Protein AF-A0A436R471-F1 (afdb_monomer_lite)

pLDDT: mean 92.25, std 6.26, range [73.75, 98.56]

Secondary structure (DSSP, 8-state):
--EEEEE-TTS-EEEEEEPSSSSEEEEETT-S-HHHHHHHHHHHT--HHHHHHHHEEEEEEEHHHHHHTT-B--S---SSGGGSEEEE----SHHHHHHHHHHHHHHH-TTPPPPHHHHHHHHHHHHSSPPTT---PPPP-EEEEEGGG---TTPPPP--TT-S---------------TTS--

Foldseek 3Di:
DDKWWFADPVRQIFIFDADPVRFKTQTFAPHRFPVVLVQVCLVVVHDSVVSRVVRRPRDMDGPVVRLVVVGIWDNHADPPQQVAWDKDFPLPDPVRLVVVQVVVCVVPHPPDDRDPSVVLNVQCVVFVDDDPPDDGDDTGMDTPDTRVQDGGRPDDRDDPPPDPDDDDDDDDDDDDDQHPVRRD

Radius of gyration: 21.0 Å; chains: 1; bounding box: 47×40×58 Å

Structure (mmCIF, N/CA/C/O backbone):
data_AF-A0A436R471-F1
#
_entry.id   AF-A0A436R471-F1
#
loop_
_atom_site.group_PDB
_atom_site.id
_atom_site.type_symbol
_atom_site.label_atom_id
_atom_site.label_alt_id
_atom_site.label_comp_id
_atom_site.label_asym_id
_atom_site.label_entity_id
_atom_site.label_seq_id
_atom_site.pdbx_PDB_ins_code
_atom_site.Cartn_x
_atom_site.Cartn_y
_atom_site.Cartn_z
_atom_site.occupancy
_atom_site.B_iso_or_equiv
_atom_site.auth_seq_id
_atom_site.auth_comp_id
_atom_site.auth_asym_id
_atom_site.auth_atom_id
_atom_site.pdbx_PDB_model_num
ATOM 1 N N . MET A 1 1 ? 6.032 -1.292 14.170 1.00 91.44 1 MET A N 1
ATOM 2 C CA . MET A 1 1 ? 4.559 -1.186 14.119 1.00 91.44 1 MET A CA 1
ATOM 3 C C . MET A 1 1 ? 4.083 -1.738 12.785 1.00 91.44 1 MET A C 1
ATOM 5 O O . MET A 1 1 ? 4.693 -1.407 11.777 1.00 91.44 1 MET A O 1
ATOM 9 N N . ARG A 1 2 ? 3.061 -2.598 12.778 1.00 96.69 2 ARG A N 1
ATOM 10 C CA . ARG A 1 2 ? 2.441 -3.156 11.564 1.00 96.69 2 ARG A CA 1
ATOM 11 C C . ARG A 1 2 ? 0.934 -2.965 11.704 1.00 96.69 2 ARG A C 1
ATOM 13 O O . ARG A 1 2 ? 0.400 -3.348 12.741 1.00 96.69 2 ARG A O 1
ATOM 20 N N . LEU A 1 3 ? 0.290 -2.358 10.713 1.00 97.62 3 LEU A N 1
ATOM 21 C CA . LEU A 1 3 ? -1.145 -2.071 10.728 1.00 97.62 3 LEU A CA 1
ATOM 22 C C . LEU A 1 3 ? -1.864 -2.951 9.712 1.00 97.62 3 LEU A C 1
ATOM 24 O O . LEU A 1 3 ? -1.341 -3.188 8.624 1.00 97.62 3 LEU A O 1
ATOM 28 N N . VAL A 1 4 ? -3.053 -3.416 10.076 1.00 98.19 4 VAL A N 1
ATOM 29 C CA . VAL A 1 4 ? -3.892 -4.278 9.243 1.00 98.19 4 VAL A CA 1
ATOM 30 C C . VAL A 1 4 ? -5.316 -3.740 9.263 1.00 98.19 4 VAL A C 1
ATOM 32 O O . VAL A 1 4 ? -5.862 -3.497 10.336 1.00 98.19 4 VAL A O 1
ATOM 35 N N . GLN A 1 5 ? -5.913 -3.569 8.084 1.00 98.25 5 GLN A N 1
ATOM 36 C CA . GLN A 1 5 ? -7.346 -3.311 7.929 1.00 98.25 5 GLN A CA 1
ATOM 37 C C . GLN A 1 5 ? -8.062 -4.654 7.766 1.00 98.25 5 GLN A C 1
ATOM 39 O O . GLN A 1 5 ? -7.592 -5.502 7.005 1.00 98.25 5 GLN A O 1
ATOM 44 N N . PHE A 1 6 ? -9.178 -4.872 8.450 1.00 98.56 6 PHE A N 1
ATOM 45 C CA . PHE A 1 6 ? -9.919 -6.132 8.366 1.00 98.56 6 PHE A CA 1
ATOM 46 C C . PHE A 1 6 ? -11.405 -5.937 8.669 1.00 98.56 6 PHE A C 1
ATOM 48 O O . PHE A 1 6 ? -11.805 -4.923 9.2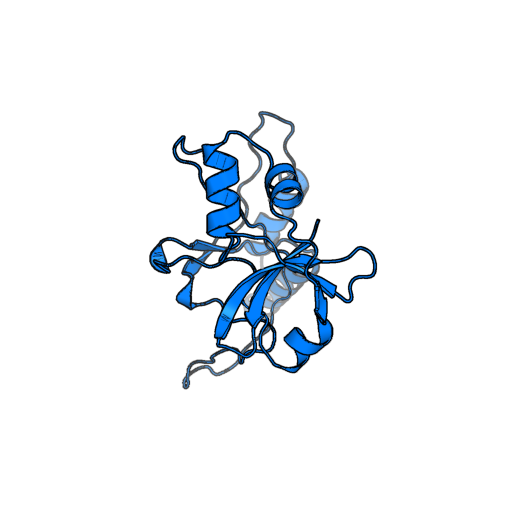39 1.00 98.56 6 PHE A O 1
ATOM 55 N N . ASN A 1 7 ? -12.215 -6.927 8.298 1.00 98.38 7 ASN A N 1
ATOM 56 C CA . ASN A 1 7 ? -13.614 -7.011 8.708 1.00 98.38 7 ASN A CA 1
ATOM 57 C C . ASN A 1 7 ? -13.795 -8.050 9.818 1.00 98.38 7 ASN A C 1
ATOM 59 O O . ASN A 1 7 ? -13.212 -9.132 9.766 1.00 98.38 7 ASN A O 1
ATOM 63 N N . LEU A 1 8 ? -14.661 -7.767 10.783 1.00 97.12 8 LEU A N 1
ATOM 64 C CA . LEU A 1 8 ? -15.147 -8.755 11.743 1.00 97.12 8 LEU A CA 1
ATOM 65 C C . LEU A 1 8 ? -16.242 -9.651 11.130 1.00 97.12 8 LEU A C 1
ATOM 67 O O . LEU A 1 8 ? -16.735 -9.382 10.027 1.00 97.12 8 LEU A O 1
ATOM 71 N N . PRO A 1 9 ? -16.636 -10.751 11.807 1.00 95.44 9 PRO A N 1
ATOM 72 C CA . PRO A 1 9 ? -17.724 -11.621 11.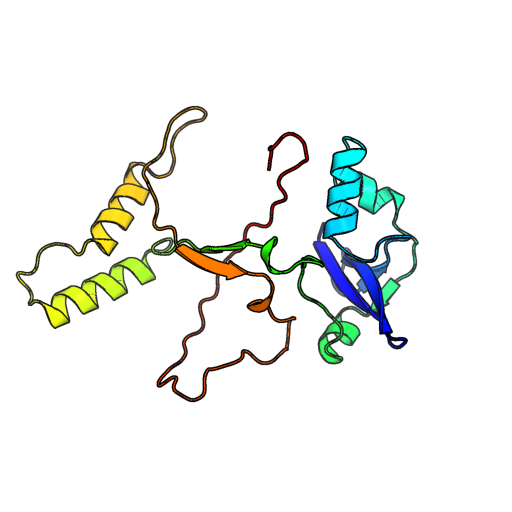356 1.00 95.44 9 PRO A CA 1
ATOM 73 C C . PRO A 1 9 ? -19.056 -10.915 11.097 1.00 95.44 9 PRO A C 1
ATOM 75 O O . PRO A 1 9 ? -19.791 -11.336 10.206 1.00 95.44 9 PRO A O 1
ATOM 78 N N . ASP A 1 10 ? -19.340 -9.837 11.827 1.00 95.94 10 ASP A N 1
ATOM 79 C CA . ASP A 1 10 ? -20.538 -9.006 11.663 1.00 95.94 10 ASP A CA 1
ATOM 80 C C . ASP A 1 10 ? -20.461 -8.031 10.470 1.00 95.94 10 ASP A C 1
ATOM 82 O O . ASP A 1 10 ? -21.429 -7.330 10.181 1.00 95.94 10 ASP A O 1
ATOM 86 N N . GLY A 1 11 ? -19.330 -8.002 9.758 1.00 96.00 11 GLY A N 1
ATOM 87 C CA . GLY A 1 11 ? -19.079 -7.117 8.624 1.00 96.00 11 GLY A CA 1
ATOM 88 C C . GLY A 1 11 ? -18.590 -5.722 9.010 1.00 96.00 11 GLY A C 1
ATOM 89 O O . GLY A 1 11 ? -18.326 -4.924 8.112 1.00 96.00 11 GLY A O 1
ATOM 90 N N . SER A 1 12 ? -18.443 -5.421 10.305 1.00 97.00 12 SER A N 1
ATOM 91 C CA . SER A 1 12 ? -17.841 -4.167 10.752 1.00 97.00 12 SER A CA 1
ATOM 92 C C . SER A 1 12 ? -16.359 -4.126 10.389 1.00 97.00 12 SER A C 1
ATOM 94 O O . SER A 1 12 ? -15.656 -5.139 10.431 1.00 97.00 12 SER A O 1
ATOM 96 N N . ARG A 1 13 ? -15.895 -2.944 9.994 1.00 97.94 13 ARG A N 1
ATOM 97 C CA . ARG A 1 13 ? -14.537 -2.711 9.518 1.00 97.94 13 ARG A CA 1
ATOM 98 C C . ARG A 1 13 ? -13.692 -2.107 10.630 1.00 97.94 13 ARG A C 1
ATOM 100 O O . ARG A 1 13 ? -14.158 -1.209 11.313 1.00 97.94 13 ARG A O 1
ATOM 107 N N . HIS A 1 14 ? -12.456 -2.577 10.771 1.00 98.12 14 HIS A N 1
ATOM 108 C CA . HIS A 1 14 ? -11.537 -2.143 11.822 1.00 98.12 14 HIS A CA 1
ATOM 109 C C . HIS A 1 14 ? -10.100 -2.033 11.315 1.00 98.12 14 HIS A C 1
ATOM 111 O O . HIS A 1 14 ? -9.707 -2.669 10.328 1.00 98.12 14 HIS A O 1
ATOM 117 N N . VAL A 1 15 ? -9.288 -1.275 12.051 1.00 98.38 15 VAL A N 1
ATOM 118 C CA . VAL A 1 15 ? -7.824 -1.315 11.968 1.00 98.38 15 VAL A CA 1
ATOM 119 C C . VAL A 1 15 ? -7.256 -1.930 13.235 1.00 98.38 15 VAL A C 1
ATOM 121 O O . VAL A 1 15 ? -7.687 -1.614 14.341 1.00 98.38 15 VAL A O 1
ATOM 124 N N . GLY A 1 16 ? -6.242 -2.777 13.081 1.00 98.00 16 GLY A N 1
ATOM 125 C CA . GLY A 1 16 ? -5.510 -3.347 14.201 1.00 98.00 16 GLY A CA 1
ATOM 126 C C . GLY A 1 16 ? -4.000 -3.229 14.055 1.00 98.00 16 GLY A C 1
ATOM 127 O O . GLY A 1 16 ? -3.460 -3.229 12.946 1.00 98.00 16 GLY A O 1
ATOM 128 N N . CYS A 1 17 ? -3.310 -3.143 15.191 1.00 98.06 17 CYS A N 1
ATOM 129 C CA . CYS A 1 17 ? -1.856 -3.238 15.261 1.00 98.06 17 CYS A CA 1
ATOM 130 C C . CYS A 1 17 ? -1.449 -4.687 15.543 1.00 98.06 17 CYS A C 1
ATOM 132 O O . CYS A 1 17 ? -1.937 -5.295 16.496 1.00 98.06 17 CYS A O 1
ATOM 134 N N . VAL A 1 18 ? -0.554 -5.246 14.730 1.00 97.56 18 VAL A N 1
ATOM 135 C CA . VAL A 1 18 ? -0.077 -6.623 14.923 1.00 97.56 18 VAL A CA 1
ATOM 136 C C . VAL A 1 18 ? 0.697 -6.726 16.241 1.00 97.56 18 VAL A C 1
ATOM 138 O O . VAL A 1 18 ? 1.592 -5.913 16.496 1.00 97.56 18 VAL A O 1
ATOM 141 N N . SER A 1 19 ? 0.386 -7.751 17.038 1.00 95.19 19 SER A N 1
ATOM 142 C CA . SER A 1 19 ? 1.087 -8.104 18.275 1.00 95.19 19 SER A CA 1
ATOM 143 C C . SER A 1 19 ? 2.589 -8.325 18.039 1.00 95.19 19 SER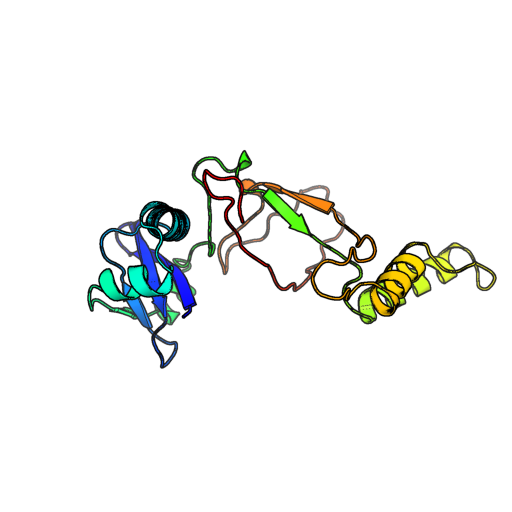 A C 1
ATOM 145 O O . SER A 1 19 ? 3.060 -8.507 16.906 1.00 95.19 19 SER A O 1
ATOM 147 N N . ALA A 1 20 ? 3.366 -8.307 19.126 1.00 93.25 20 ALA A N 1
ATOM 148 C CA . ALA A 1 20 ? 4.792 -8.625 19.075 1.00 93.25 20 ALA A CA 1
ATOM 149 C C . ALA A 1 20 ? 5.033 -10.047 18.538 1.00 93.25 20 ALA A C 1
ATOM 151 O O . ALA A 1 20 ? 5.903 -10.235 17.689 1.00 93.25 20 ALA A O 1
ATOM 152 N N . ASP A 1 21 ? 4.199 -10.997 18.966 1.00 92.31 21 ASP A N 1
ATOM 153 C CA . ASP A 1 21 ? 4.270 -12.410 18.580 1.00 92.31 21 ASP A CA 1
ATOM 154 C C . ASP A 1 21 ? 3.777 -12.660 17.141 1.00 92.31 21 ASP A C 1
ATOM 156 O O . ASP A 1 21 ? 4.132 -13.660 16.524 1.00 92.31 21 ASP A O 1
ATOM 160 N N . GLY A 1 22 ? 3.049 -11.704 16.548 1.00 94.81 22 GLY A N 1
ATOM 161 C CA . GLY A 1 22 ? 2.679 -11.714 15.130 1.00 94.81 22 GLY A CA 1
ATOM 162 C C . GLY A 1 22 ? 1.366 -12.419 14.792 1.00 94.81 22 GLY A C 1
ATOM 163 O O . GLY A 1 22 ? 0.978 -12.407 13.630 1.00 94.81 22 GLY A O 1
ATOM 164 N N . ASP A 1 23 ? 0.694 -12.988 15.784 1.00 95.75 23 ASP A N 1
ATOM 165 C CA . ASP A 1 23 ? -0.469 -13.876 15.669 1.00 95.75 23 ASP A CA 1
ATOM 166 C C . ASP A 1 23 ? -1.811 -13.194 15.984 1.00 95.75 23 ASP A C 1
ATOM 168 O O . ASP A 1 23 ? -2.879 -13.743 15.710 1.00 95.75 23 ASP A O 1
ATOM 172 N N . GLN A 1 24 ? -1.780 -11.986 16.550 1.00 97.81 24 GLN A N 1
ATOM 173 C CA . GLN A 1 24 ? -2.976 -11.247 16.949 1.00 97.81 24 GLN A CA 1
ATOM 174 C C . GLN A 1 24 ? -2.960 -9.809 16.446 1.00 97.81 24 GLN A C 1
ATOM 176 O O . GLN A 1 24 ? -1.903 -9.194 16.292 1.00 97.81 24 GLN A O 1
ATOM 181 N N . LEU A 1 25 ? -4.150 -9.247 16.246 1.00 98.00 25 LEU A N 1
ATOM 182 C CA . LEU A 1 25 ? -4.344 -7.820 16.009 1.00 98.00 25 LEU A CA 1
ATOM 183 C C . LEU A 1 25 ? -4.966 -7.180 17.246 1.00 98.00 25 LEU A C 1
ATOM 185 O O . LEU A 1 25 ? -6.013 -7.622 17.706 1.00 98.00 25 LEU A O 1
ATOM 189 N N . HIS A 1 26 ? -4.336 -6.127 17.756 1.00 97.62 26 HIS A N 1
ATOM 190 C CA . HIS A 1 26 ? -4.913 -5.241 18.760 1.00 97.62 26 HIS A CA 1
ATOM 191 C C . HIS A 1 26 ? -5.819 -4.229 18.065 1.00 97.62 26 HIS A C 1
ATOM 193 O O . HIS A 1 26 ? -5.311 -3.413 17.291 1.00 97.62 26 HIS A O 1
ATOM 199 N N . ILE A 1 27 ? -7.127 -4.287 18.316 1.00 97.81 27 ILE A N 1
ATOM 200 C CA . ILE A 1 27 ? -8.098 -3.402 17.665 1.00 97.81 27 ILE A CA 1
ATOM 201 C C . ILE A 1 27 ? -7.882 -1.958 18.130 1.00 97.81 27 ILE A C 1
ATOM 203 O O . ILE A 1 27 ? -7.730 -1.681 19.326 1.00 97.81 27 ILE A O 1
ATOM 207 N N . LEU A 1 28 ? -7.862 -1.034 17.170 1.00 98.06 28 LEU A N 1
ATOM 208 C CA . LEU A 1 28 ? -7.804 0.399 17.426 1.00 98.06 28 LEU A CA 1
ATOM 209 C C . LEU A 1 28 ? -9.223 0.962 17.535 1.00 98.06 28 LEU A C 1
ATOM 211 O O . LEU A 1 28 ? -10.027 0.835 16.616 1.00 98.06 28 LEU A O 1
ATOM 215 N N . LEU A 1 29 ? -9.525 1.610 18.655 1.00 96.94 29 LEU A N 1
ATOM 216 C CA . LEU A 1 29 ? -10.809 2.256 18.899 1.00 96.94 29 LEU A CA 1
ATOM 217 C C . LEU A 1 29 ? -11.020 3.424 17.930 1.00 96.94 29 LEU A C 1
ATOM 219 O O . LEU A 1 29 ? -10.090 4.182 17.644 1.00 96.94 29 LEU A O 1
ATOM 223 N N . GLY A 1 30 ? -12.258 3.580 17.449 1.00 94.12 30 GLY A N 1
ATOM 224 C CA . GLY A 1 30 ? -12.662 4.693 16.582 1.00 94.12 30 GLY A CA 1
ATOM 225 C C . GLY A 1 30 ? -11.780 4.838 15.342 1.00 94.12 30 GLY A C 1
ATOM 226 O O . GLY A 1 30 ? -11.322 5.941 15.053 1.00 94.12 30 GLY A O 1
ATOM 227 N N . THR A 1 31 ? -11.428 3.719 14.702 1.00 96.75 31 THR A N 1
ATOM 228 C CA . THR A 1 31 ? -10.559 3.699 13.522 1.00 96.75 31 THR A CA 1
ATOM 229 C C . THR A 1 31 ? -11.000 2.601 12.558 1.00 96.75 31 THR A C 1
ATOM 231 O O . THR A 1 31 ? -10.674 1.427 12.752 1.00 96.75 31 THR A O 1
ATOM 234 N N . ASP A 1 32 ? -11.665 2.993 11.474 1.00 96.88 32 ASP A N 1
ATOM 235 C CA . ASP A 1 32 ? -12.176 2.039 10.481 1.00 96.88 32 ASP A CA 1
ATOM 236 C C . ASP A 1 32 ? -11.170 1.832 9.335 1.00 96.88 32 ASP A C 1
ATOM 238 O O . ASP A 1 32 ? -11.147 0.788 8.674 1.00 96.88 32 ASP A O 1
ATOM 242 N N . THR A 1 33 ? -10.305 2.825 9.085 1.00 98.12 33 THR A N 1
ATOM 243 C CA . THR A 1 33 ? -9.293 2.781 8.015 1.00 98.12 33 THR A CA 1
ATOM 244 C C . THR A 1 33 ? -7.939 3.353 8.444 1.00 98.12 33 THR A C 1
ATOM 246 O O . THR A 1 33 ? -7.838 4.252 9.277 1.00 98.12 33 THR A O 1
ATOM 249 N N . VAL A 1 34 ? -6.858 2.860 7.837 1.00 97.69 34 VAL A N 1
ATOM 250 C CA . VAL A 1 34 ? -5.501 3.404 7.984 1.00 97.69 34 VAL A CA 1
ATOM 251 C C . VAL A 1 34 ? -5.425 4.808 7.382 1.00 97.69 34 VAL A C 1
ATOM 253 O O . VAL A 1 34 ? -4.681 5.640 7.894 1.00 97.69 34 VAL A O 1
ATOM 256 N N . LEU A 1 35 ? -6.221 5.104 6.346 1.00 97.19 35 LEU A N 1
ATOM 257 C CA . LEU A 1 35 ? -6.340 6.455 5.795 1.00 97.19 35 LEU A CA 1
ATOM 258 C C . LEU A 1 35 ? -6.876 7.442 6.842 1.00 97.19 35 LEU A C 1
ATOM 260 O O . LEU A 1 35 ? -6.307 8.518 7.012 1.00 97.19 35 LEU A O 1
ATOM 264 N N . GLU A 1 36 ? -7.936 7.077 7.562 1.00 96.62 36 GLU A N 1
ATOM 265 C CA . GLU A 1 36 ? -8.499 7.873 8.657 1.00 96.62 36 GLU A CA 1
ATOM 266 C C . GLU A 1 36 ? -7.478 8.072 9.781 1.00 96.62 36 GLU A C 1
ATOM 268 O O . GLU A 1 36 ? -7.253 9.202 10.214 1.00 96.62 36 GLU A O 1
ATOM 273 N N . LEU A 1 37 ? -6.804 6.997 10.202 1.00 97.12 37 LEU A N 1
ATOM 274 C CA . LEU A 1 37 ? -5.749 7.049 11.215 1.00 97.12 37 LEU A CA 1
ATOM 275 C C . LEU A 1 37 ? -4.618 8.012 10.820 1.00 97.12 37 LEU A C 1
ATOM 277 O O . LEU A 1 37 ? -4.204 8.852 11.619 1.00 97.12 37 LEU A O 1
ATOM 281 N N . ALA A 1 38 ? -4.120 7.899 9.585 1.00 96.56 38 ALA A N 1
ATOM 282 C CA . ALA A 1 38 ? -3.058 8.756 9.066 1.00 96.56 38 ALA A CA 1
ATOM 283 C C . ALA A 1 38 ? -3.523 10.213 8.937 1.00 96.56 38 ALA A C 1
ATOM 285 O O . ALA A 1 38 ? -2.791 11.129 9.303 1.00 96.56 38 ALA A O 1
ATOM 286 N N . THR A 1 39 ? -4.759 10.430 8.486 1.00 95.75 39 THR A N 1
ATOM 287 C CA . THR A 1 39 ? -5.357 11.768 8.379 1.00 95.75 39 THR A CA 1
ATOM 288 C C . THR A 1 39 ? -5.497 12.425 9.752 1.00 95.75 39 THR A C 1
ATOM 290 O O . THR A 1 39 ? -5.168 13.601 9.897 1.00 95.75 39 THR A O 1
ATOM 293 N N . ALA A 1 40 ? -5.921 11.674 10.774 1.00 95.62 40 ALA A N 1
ATOM 294 C CA . ALA A 1 40 ? -5.996 12.163 12.149 1.00 95.62 40 ALA A CA 1
ATOM 295 C C . ALA A 1 40 ? -4.608 12.530 12.697 1.00 95.62 40 ALA A C 1
ATOM 297 O O . ALA A 1 40 ? -4.432 13.615 13.245 1.00 95.62 40 ALA A O 1
ATOM 298 N N . ALA A 1 41 ? -3.600 11.682 12.468 1.00 96.25 41 ALA A N 1
ATOM 299 C CA . ALA A 1 41 ? -2.223 11.970 12.867 1.00 96.25 41 ALA A CA 1
ATOM 300 C C . ALA A 1 41 ? -1.694 13.272 12.234 1.00 96.25 41 ALA A C 1
ATOM 302 O O . ALA A 1 41 ? -1.118 14.105 12.934 1.00 96.25 41 ALA A O 1
ATOM 303 N N . VAL A 1 42 ? -1.953 13.488 10.938 1.00 96.06 42 VAL A N 1
ATOM 304 C CA . VAL A 1 42 ? -1.597 14.734 10.236 1.00 96.06 42 VAL A CA 1
ATOM 305 C C . VAL A 1 42 ? -2.338 15.937 10.825 1.00 96.06 42 VAL A C 1
ATOM 307 O O . VAL A 1 42 ? -1.710 16.955 11.108 1.00 96.06 42 VAL A O 1
ATOM 310 N N . ALA A 1 43 ? -3.651 15.826 11.048 1.00 94.94 43 ALA A N 1
ATOM 311 C CA . ALA A 1 43 ? -4.468 16.913 11.591 1.00 94.94 43 ALA A CA 1
ATOM 312 C C . ALA A 1 43 ? -4.047 17.326 13.013 1.00 94.94 43 ALA A C 1
ATOM 314 O O . ALA A 1 43 ? -4.089 18.508 13.352 1.00 94.94 43 ALA A O 1
ATOM 315 N N . GLU A 1 44 ? -3.612 16.367 13.831 1.00 95.00 44 GLU A N 1
ATOM 316 C CA . GLU A 1 44 ? -3.150 16.595 15.204 1.00 95.00 44 GLU A CA 1
ATOM 317 C C . GLU A 1 44 ? -1.659 16.972 15.294 1.00 95.00 44 GLU A C 1
ATOM 319 O O . GLU A 1 44 ? -1.173 17.296 16.377 1.00 95.00 44 GLU A O 1
ATOM 324 N N . GLY A 1 45 ? -0.909 16.926 14.185 1.00 94.81 45 GLY A N 1
ATOM 325 C CA . GLY A 1 45 ? 0.538 17.169 14.184 1.00 94.81 45 GLY A CA 1
ATOM 326 C C . GLY A 1 45 ? 1.327 16.100 14.948 1.00 94.81 45 GLY A C 1
ATOM 327 O O . GLY A 1 45 ? 2.345 16.394 15.577 1.00 94.81 45 GLY A O 1
ATOM 328 N N . ARG A 1 46 ? 0.838 14.858 14.929 1.00 96.31 46 ARG A N 1
ATOM 329 C CA . ARG A 1 46 ? 1.353 13.729 15.708 1.00 96.31 46 ARG A CA 1
ATOM 330 C C . ARG A 1 46 ? 1.874 12.616 14.812 1.00 96.31 46 ARG A C 1
ATOM 332 O O . ARG A 1 46 ? 1.522 12.501 13.643 1.00 96.31 46 ARG A O 1
ATOM 339 N N . SER A 1 47 ? 2.713 11.749 15.376 1.00 95.94 47 SER A N 1
ATOM 340 C CA . SER A 1 47 ? 3.127 10.533 14.674 1.00 95.94 47 SER A CA 1
ATOM 341 C C . SER A 1 47 ? 1.986 9.513 14.659 1.00 95.94 47 SER A C 1
ATOM 343 O O . SER A 1 47 ? 1.266 9.378 15.652 1.00 95.94 47 SER A O 1
ATOM 345 N N . ILE A 1 48 ? 1.874 8.728 13.579 1.00 96.00 48 ILE A N 1
ATOM 346 C CA . ILE A 1 48 ? 0.913 7.610 13.491 1.00 96.00 48 ILE A CA 1
ATOM 347 C C . ILE A 1 48 ? 1.078 6.670 14.693 1.00 96.00 48 ILE A C 1
ATOM 349 O O . ILE A 1 48 ? 0.089 6.247 15.279 1.00 96.00 48 ILE A O 1
ATOM 353 N N . ALA A 1 49 ? 2.320 6.396 15.108 1.00 97.00 49 ALA A N 1
ATOM 354 C CA . ALA A 1 49 ? 2.606 5.553 16.267 1.00 97.00 49 ALA A CA 1
ATOM 355 C C . ALA A 1 49 ? 1.948 6.075 17.555 1.00 97.00 49 ALA A C 1
ATOM 357 O O . ALA A 1 49 ? 1.331 5.296 18.273 1.00 97.00 49 ALA A O 1
ATOM 358 N N . SER A 1 50 ? 1.998 7.388 17.806 1.00 97.56 50 SER A N 1
ATOM 359 C CA . SER A 1 50 ? 1.377 7.969 19.003 1.00 97.56 50 SER A CA 1
ATOM 360 C C . SER A 1 50 ? -0.154 7.898 18.983 1.00 97.56 50 SER A C 1
ATOM 362 O O . SER A 1 50 ? -0.765 7.739 20.035 1.00 97.56 50 SER A O 1
ATOM 364 N N . VAL A 1 51 ? -0.779 7.989 17.803 1.00 97.69 51 VAL A N 1
ATOM 365 C CA . VAL A 1 51 ? -2.238 7.845 17.658 1.00 97.69 51 VAL A CA 1
ATOM 366 C C . VAL A 1 51 ? -2.651 6.379 17.833 1.00 97.69 51 VAL A C 1
ATOM 368 O O . VAL A 1 51 ? -3.656 6.090 18.473 1.00 97.69 51 VAL A O 1
ATOM 371 N N . VAL A 1 52 ? -1.851 5.437 17.323 1.00 97.38 52 VAL A N 1
ATOM 372 C CA . VAL A 1 52 ? -2.064 3.990 17.510 1.00 97.38 52 VAL A CA 1
ATOM 373 C C . VAL A 1 52 ? -1.977 3.596 18.982 1.00 97.38 52 VAL A C 1
ATOM 375 O O . VAL A 1 52 ? -2.805 2.819 19.449 1.00 97.38 52 VAL A O 1
ATOM 378 N N . GLU A 1 53 ? -0.994 4.123 19.714 1.00 96.19 53 GLU A N 1
ATOM 379 C CA . GLU A 1 53 ? -0.843 3.866 21.150 1.00 96.19 53 GLU A CA 1
ATOM 380 C C . GLU A 1 53 ? -2.049 4.367 21.949 1.00 96.19 53 GLU A C 1
ATOM 382 O O . GLU A 1 53 ? -2.566 3.636 22.789 1.00 96.19 53 GLU A O 1
ATOM 387 N N . GLU A 1 54 ? -2.534 5.574 21.652 1.00 96.50 54 GLU A N 1
ATOM 388 C CA . GLU A 1 54 ? -3.708 6.147 22.317 1.00 96.50 54 GLU A CA 1
ATOM 389 C C . GLU A 1 54 ? -4.996 5.378 22.014 1.00 96.50 54 GLU A C 1
ATOM 391 O O . GLU A 1 54 ? -5.822 5.172 22.902 1.00 96.50 54 GLU A O 1
ATOM 396 N N . ARG A 1 55 ? -5.174 4.940 20.764 1.00 96.75 55 ARG A N 1
ATOM 397 C CA . ARG A 1 55 ? -6.387 4.242 20.325 1.00 96.75 55 ARG A CA 1
ATOM 398 C C . ARG A 1 55 ? -6.368 2.745 20.621 1.00 96.75 55 ARG A C 1
ATOM 400 O O . ARG A 1 55 ? -7.335 2.068 20.294 1.00 96.75 55 ARG A O 1
ATOM 407 N N . ASN A 1 56 ? -5.312 2.195 21.216 1.00 93.62 56 ASN A N 1
ATOM 408 C CA . ASN A 1 56 ? -5.246 0.766 21.515 1.00 93.62 56 ASN A CA 1
ATOM 409 C C . ASN A 1 56 ? -6.298 0.382 22.573 1.00 93.62 56 ASN A C 1
ATOM 411 O O . ASN A 1 56 ? -6.130 0.652 23.761 1.00 93.62 56 ASN A O 1
ATOM 415 N N . GLY A 1 57 ? -7.382 -0.267 22.134 1.00 83.38 57 GLY A N 1
ATOM 416 C CA . GLY A 1 57 ? -8.527 -0.611 22.983 1.00 83.38 57 GLY A CA 1
ATOM 417 C C . GLY A 1 57 ? -8.334 -1.850 23.852 1.00 83.38 57 GLY A C 1
ATOM 418 O O . GLY A 1 57 ? -9.222 -2.199 24.625 1.00 83.38 57 GLY A O 1
ATOM 419 N N . GLY A 1 58 ? -7.205 -2.550 23.715 1.00 88.94 58 GLY A N 1
ATOM 420 C CA . GLY A 1 58 ? -6.903 -3.781 24.449 1.00 88.94 58 GLY A CA 1
ATOM 421 C C . GLY A 1 58 ? -7.615 -5.036 23.930 1.00 88.94 58 GLY A C 1
ATOM 422 O O . GLY A 1 58 ? -7.139 -6.140 24.200 1.00 88.94 58 GLY A O 1
ATOM 423 N N . GLU A 1 59 ? -8.696 -4.891 23.159 1.00 95.88 59 GLU A N 1
ATOM 424 C CA . GLU A 1 59 ? -9.341 -5.997 22.449 1.00 95.88 59 GLU A CA 1
ATOM 425 C C . GLU A 1 59 ? -8.400 -6.593 21.396 1.00 95.88 59 GLU A C 1
ATOM 427 O O . GLU A 1 59 ? -7.665 -5.874 20.710 1.00 95.88 59 GLU A O 1
ATOM 432 N N . LYS A 1 60 ? -8.415 -7.925 21.283 1.00 96.88 60 LYS A N 1
ATOM 433 C CA . LYS A 1 60 ? -7.561 -8.669 20.361 1.00 96.88 60 LYS A CA 1
ATOM 434 C C . LYS A 1 60 ? -8.356 -9.674 19.548 1.00 96.88 60 LYS A C 1
ATOM 436 O O . LYS A 1 60 ? -9.270 -10.308 20.069 1.00 96.88 60 LYS A O 1
ATOM 441 N N . VAL A 1 61 ? -7.926 -9.876 18.310 1.00 97.81 61 VAL A N 1
ATOM 442 C CA . VAL A 1 61 ? -8.472 -10.889 17.398 1.00 97.81 61 VAL A CA 1
ATOM 443 C C . VAL A 1 61 ? -7.359 -11.742 16.800 1.00 97.81 61 VAL A C 1
ATOM 445 O O . VAL A 1 61 ? -6.229 -11.275 16.647 1.00 97.81 61 VAL A O 1
ATOM 448 N N . ASP A 1 62 ? -7.684 -12.995 16.482 1.00 98.12 62 ASP A N 1
ATOM 449 C CA . ASP A 1 62 ? -6.775 -13.955 15.847 1.00 98.12 62 ASP A CA 1
ATOM 450 C C . ASP A 1 62 ? -6.490 -13.524 14.400 1.00 98.12 62 ASP A C 1
ATOM 452 O O . ASP A 1 62 ? -7.385 -13.497 13.549 1.00 98.12 62 ASP A O 1
ATOM 456 N N . TYR A 1 63 ? -5.240 -13.150 14.126 1.00 97.94 63 TYR A N 1
ATOM 457 C CA . TYR A 1 63 ? -4.851 -12.629 12.821 1.00 97.94 63 TYR A CA 1
ATOM 458 C C . TYR A 1 63 ? -4.835 -13.725 11.750 1.00 97.94 63 TYR A C 1
ATOM 460 O O . TYR A 1 63 ? -5.308 -13.515 10.629 1.00 97.94 63 TYR A O 1
ATOM 468 N N . ASP A 1 64 ? -4.356 -14.916 12.100 1.00 96.75 64 ASP A N 1
ATOM 469 C CA . ASP A 1 64 ? -4.298 -16.040 11.174 1.00 96.75 64 ASP A CA 1
ATOM 470 C C . ASP A 1 64 ? -5.703 -16.515 10.785 1.00 96.75 64 ASP A C 1
ATOM 472 O O . ASP A 1 64 ? -5.937 -16.924 9.645 1.00 96.75 64 ASP A O 1
ATOM 476 N N . GLN A 1 65 ? -6.661 -16.452 11.713 1.00 97.81 65 GLN A N 1
ATOM 477 C CA . GLN A 1 65 ? -8.062 -16.737 11.434 1.00 97.81 65 GLN A CA 1
ATOM 478 C C . GLN A 1 65 ? -8.631 -15.732 10.430 1.00 97.81 65 GLN A C 1
ATOM 480 O O . GLN A 1 65 ? -9.242 -16.152 9.449 1.00 97.81 65 GLN A O 1
ATOM 485 N N . LEU A 1 66 ? -8.380 -14.432 10.611 1.00 98.06 66 LEU A N 1
ATOM 486 C CA . LEU A 1 66 ? -8.825 -13.405 9.663 1.00 98.06 66 LEU A CA 1
ATOM 487 C C . LEU A 1 66 ? -8.241 -13.617 8.259 1.00 98.06 66 LEU A C 1
ATOM 489 O O . LEU A 1 66 ? -8.955 -13.438 7.272 1.00 98.06 66 LEU A O 1
ATOM 493 N N . LEU A 1 67 ? -6.970 -14.022 8.156 1.00 97.06 67 LEU A N 1
ATOM 494 C CA . LEU A 1 67 ? -6.340 -14.369 6.877 1.00 97.06 67 LEU A CA 1
ATOM 495 C C . LEU A 1 67 ? -6.999 -15.596 6.236 1.00 97.06 67 LEU A C 1
ATOM 497 O O . LEU A 1 67 ? -7.375 -15.544 5.065 1.00 97.06 67 LEU A O 1
ATOM 501 N N . ARG A 1 68 ? -7.184 -16.684 6.998 1.00 96.94 68 ARG A N 1
ATOM 502 C CA . ARG A 1 68 ? -7.836 -17.917 6.513 1.00 96.94 68 ARG A CA 1
ATOM 503 C C . ARG A 1 68 ? -9.275 -17.682 6.059 1.00 96.94 68 ARG A C 1
ATOM 505 O O . ARG A 1 68 ? -9.726 -18.324 5.117 1.00 96.94 68 ARG A O 1
ATOM 512 N N . GLU A 1 69 ? -9.984 -16.774 6.721 1.00 97.25 69 GLU A N 1
ATOM 513 C CA . GLU A 1 69 ? -11.365 -16.415 6.395 1.00 97.25 69 GLU A CA 1
ATOM 514 C C . GLU A 1 69 ? -11.475 -15.339 5.299 1.00 97.25 69 GLU A C 1
ATOM 516 O O . GLU A 1 69 ? -12.587 -14.954 4.941 1.00 97.25 69 GLU A O 1
ATOM 521 N N . GLY A 1 70 ? -10.355 -14.841 4.759 1.00 97.56 70 GLY A N 1
ATOM 522 C CA . GLY A 1 70 ? -10.359 -13.812 3.713 1.00 97.56 70 GLY A CA 1
ATOM 523 C C . GLY A 1 70 ? -10.916 -12.464 4.184 1.00 97.56 70 GLY A C 1
ATOM 524 O O . GLY A 1 70 ? -11.512 -11.728 3.401 1.00 97.56 70 GLY A O 1
ATOM 525 N N . ARG A 1 71 ? -10.768 -12.150 5.476 1.00 98.25 71 ARG A N 1
ATOM 526 C CA . ARG A 1 71 ? -11.295 -10.928 6.104 1.00 98.25 71 ARG A CA 1
ATOM 527 C C . ARG A 1 71 ? -10.294 -9.782 6.166 1.00 98.25 71 ARG A C 1
ATOM 529 O O . ARG A 1 71 ? -10.684 -8.658 6.479 1.00 98.25 71 ARG A O 1
ATOM 536 N N . VAL A 1 72 ? -9.021 -10.054 5.890 1.00 98.44 72 VAL A N 1
ATOM 537 C CA . VAL A 1 72 ? -7.983 -9.025 5.785 1.00 98.44 72 VAL A CA 1
ATOM 538 C C . VAL A 1 72 ? -8.193 -8.228 4.503 1.00 98.44 72 VAL A C 1
ATOM 540 O O . VAL A 1 72 ? -8.324 -8.791 3.419 1.00 98.44 72 VAL A O 1
ATOM 543 N N . LEU A 1 73 ? -8.234 -6.908 4.638 1.00 98.19 73 LEU A N 1
ATOM 544 C CA . LEU A 1 73 ? -8.417 -5.967 3.541 1.00 98.19 73 LEU A CA 1
ATOM 545 C C . LEU A 1 73 ? -7.060 -5.505 2.996 1.00 98.19 73 LEU A C 1
ATOM 547 O O . LEU A 1 73 ? -5.994 -5.840 3.516 1.00 98.19 73 LEU A O 1
ATOM 551 N N . VAL A 1 74 ? -7.094 -4.701 1.935 1.00 96.75 74 VAL A N 1
ATOM 552 C CA . VAL A 1 74 ? -5.900 -3.993 1.458 1.00 96.75 74 VAL A CA 1
ATOM 553 C C . VAL A 1 74 ? -5.307 -3.123 2.580 1.00 96.75 74 VAL A C 1
ATOM 555 O O . VAL A 1 74 ? -6.071 -2.611 3.400 1.00 96.75 74 VAL A O 1
ATOM 558 N N . PRO A 1 75 ? -3.978 -2.913 2.646 1.00 95.06 75 PRO A N 1
ATOM 559 C CA . PRO A 1 75 ? -3.365 -2.135 3.730 1.00 95.06 75 PRO A CA 1
ATOM 560 C C . PRO A 1 75 ? -3.868 -0.688 3.828 1.00 95.06 75 PRO A C 1
ATOM 562 O O . PRO A 1 75 ? -3.970 -0.151 4.928 1.00 95.06 75 PRO A O 1
ATOM 565 N N . VAL A 1 76 ? -4.187 -0.073 2.684 1.00 95.69 76 VAL A N 1
ATOM 566 C CA . VAL A 1 76 ? -4.790 1.261 2.551 1.00 95.69 76 VAL A CA 1
ATOM 567 C C . VAL A 1 76 ? -5.710 1.258 1.326 1.00 95.69 76 VAL A C 1
ATOM 569 O O . VAL A 1 76 ? -5.405 0.629 0.313 1.00 95.69 76 VAL A O 1
ATOM 572 N N . ASP A 1 77 ? -6.819 1.977 1.419 1.00 96.25 77 ASP A N 1
ATOM 573 C CA . ASP A 1 77 ? -7.780 2.277 0.357 1.00 96.25 77 ASP A CA 1
ATOM 574 C C . ASP A 1 77 ? -8.315 3.706 0.525 1.00 96.25 77 ASP A C 1
ATOM 576 O O . ASP A 1 77 ? -8.043 4.387 1.514 1.00 96.25 77 ASP A O 1
ATOM 580 N N . HIS A 1 78 ? -9.061 4.177 -0.473 1.00 96.69 78 HIS A N 1
ATOM 581 C CA . HIS A 1 78 ? -9.642 5.515 -0.480 1.00 96.69 78 HIS A CA 1
ATOM 582 C C . HIS A 1 78 ? -11.114 5.442 -0.920 1.00 96.69 78 HIS A C 1
ATOM 584 O O . HIS A 1 78 ? -11.405 4.742 -1.896 1.00 96.69 78 HIS A O 1
ATOM 590 N N . PRO A 1 79 ? -12.043 6.173 -0.264 1.00 96.00 79 PRO A N 1
ATOM 591 C CA . PRO A 1 79 ? -13.471 6.166 -0.618 1.00 96.00 79 PRO A CA 1
ATOM 592 C C . PRO A 1 79 ? -13.736 6.647 -2.050 1.00 96.00 79 PRO A C 1
ATOM 594 O O . PRO A 1 79 ? -14.709 6.250 -2.682 1.00 96.00 79 PRO A O 1
ATOM 597 N N . GLU A 1 80 ? -12.841 7.479 -2.578 1.00 96.94 80 GLU A N 1
ATOM 598 C CA . GLU A 1 80 ? -12.772 7.848 -3.992 1.00 96.94 80 GLU A CA 1
ATOM 599 C C . GLU A 1 80 ? -11.555 7.162 -4.637 1.00 96.94 80 GLU A C 1
ATOM 601 O O . GLU A 1 80 ? -10.446 7.694 -4.537 1.00 96.94 80 GLU A O 1
ATOM 606 N N . PRO A 1 81 ? -11.708 6.007 -5.307 1.00 96.25 81 PRO A N 1
ATOM 607 C CA . PRO A 1 81 ? -10.569 5.245 -5.819 1.00 96.25 81 PRO A CA 1
ATOM 608 C C . PRO A 1 81 ? -9.651 6.040 -6.749 1.00 96.25 81 PRO A C 1
ATOM 610 O O . PRO A 1 81 ? -8.446 5.826 -6.727 1.00 96.25 81 PRO A O 1
ATOM 613 N N . ALA A 1 82 ? -10.191 7.000 -7.510 1.00 96.94 82 ALA A N 1
ATOM 614 C CA . ALA A 1 82 ? -9.427 7.865 -8.412 1.00 96.94 82 ALA A CA 1
ATOM 615 C C . ALA A 1 82 ? -8.392 8.765 -7.704 1.00 96.94 82 ALA A C 1
ATOM 617 O O . A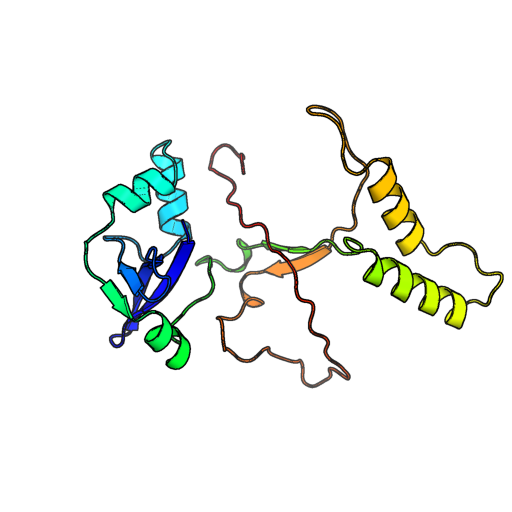LA A 1 82 ? -7.467 9.251 -8.349 1.00 96.94 82 ALA A O 1
ATOM 618 N N . ARG A 1 83 ? -8.531 8.976 -6.388 1.00 95.50 83 ARG A N 1
ATOM 619 C CA . ARG A 1 83 ? -7.583 9.737 -5.555 1.00 95.50 83 ARG A CA 1
ATOM 620 C C . ARG A 1 83 ? -6.508 8.856 -4.913 1.00 95.50 83 ARG A C 1
ATOM 622 O O . ARG A 1 83 ? -5.599 9.376 -4.277 1.00 95.50 83 ARG A O 1
ATOM 629 N N . PHE A 1 84 ? -6.589 7.541 -5.099 1.00 96.88 84 PHE A N 1
ATOM 630 C CA . PHE A 1 84 ? -5.557 6.593 -4.706 1.00 96.88 84 PHE A CA 1
ATOM 631 C C . PHE A 1 84 ? -4.760 6.209 -5.949 1.00 96.88 84 PHE A C 1
ATOM 633 O O . PHE A 1 84 ? -5.199 5.368 -6.728 1.00 96.88 84 PHE A O 1
ATOM 640 N N . LEU A 1 85 ? -3.627 6.876 -6.168 1.00 96.94 85 LEU A N 1
ATOM 641 C CA . LEU A 1 85 ? -2.772 6.635 -7.328 1.00 96.94 85 LEU A CA 1
ATOM 642 C C . LEU A 1 85 ? -1.819 5.475 -7.058 1.00 96.94 85 LEU A C 1
ATOM 644 O O . LEU A 1 85 ? -1.129 5.455 -6.041 1.00 96.94 85 LEU A O 1
ATOM 648 N N . ILE A 1 86 ? -1.749 4.541 -8.002 1.00 97.12 86 ILE A N 1
ATOM 649 C CA . ILE A 1 86 ? -0.806 3.432 -7.970 1.00 97.12 86 ILE A CA 1
ATOM 650 C C . ILE A 1 86 ? 0.187 3.704 -9.088 1.00 97.12 86 ILE A C 1
ATOM 652 O O . ILE A 1 86 ? -0.150 3.756 -10.277 1.00 97.12 86 ILE A O 1
ATOM 656 N N . THR A 1 87 ? 1.427 3.911 -8.682 1.00 95.88 87 THR A N 1
ATOM 657 C CA . THR A 1 87 ? 2.554 4.171 -9.569 1.00 95.88 87 THR A CA 1
ATOM 658 C C . THR A 1 87 ? 3.621 3.131 -9.294 1.00 95.88 87 THR A C 1
ATOM 660 O O . THR A 1 87 ? 3.687 2.587 -8.193 1.00 95.88 87 THR A O 1
ATOM 663 N N . GLY A 1 88 ? 4.409 2.816 -10.310 1.00 94.19 88 GLY A N 1
ATOM 664 C CA . GLY A 1 88 ? 5.493 1.855 -10.200 1.00 94.19 88 GLY A CA 1
ATOM 665 C C . GLY A 1 88 ? 6.769 2.402 -10.813 1.00 94.19 88 GLY A C 1
ATOM 666 O O . GLY A 1 88 ? 6.752 3.356 -11.599 1.00 94.19 88 GLY A O 1
ATOM 667 N N . THR A 1 89 ? 7.874 1.775 -10.439 1.00 90.12 89 THR A N 1
ATOM 668 C CA . THR A 1 89 ? 9.196 2.031 -10.997 1.00 90.12 89 THR A CA 1
ATOM 669 C C . THR A 1 89 ? 9.836 0.684 -11.304 1.00 90.12 89 THR A C 1
ATOM 671 O O . THR A 1 89 ? 9.963 -0.168 -10.425 1.00 90.12 89 THR A O 1
ATOM 674 N N . GLY A 1 90 ? 10.160 0.445 -12.574 1.00 86.25 90 GLY A N 1
ATOM 675 C CA . GLY A 1 90 ? 10.859 -0.768 -12.981 1.00 86.25 90 GLY A CA 1
ATOM 676 C C . GLY A 1 90 ? 12.368 -0.544 -13.034 1.00 86.25 90 GLY A C 1
ATOM 677 O O . GLY A 1 90 ? 12.884 0.497 -12.627 1.00 86.25 90 GLY A O 1
ATOM 678 N N . LEU A 1 91 ? 13.096 -1.559 -13.510 1.00 82.69 91 LEU A N 1
ATOM 679 C CA . LEU A 1 91 ? 14.564 -1.537 -13.603 1.00 82.69 91 LEU A CA 1
ATOM 680 C C . LEU A 1 91 ? 15.248 -1.283 -12.247 1.00 82.69 91 LEU A C 1
ATOM 682 O O . LEU A 1 91 ? 16.314 -0.684 -12.170 1.00 82.69 91 LEU A O 1
ATOM 686 N N . THR A 1 92 ? 14.653 -1.743 -11.151 1.00 79.12 92 THR A N 1
ATOM 687 C CA . THR A 1 92 ? 15.171 -1.516 -9.791 1.00 79.12 92 THR A CA 1
ATOM 688 C C . THR A 1 92 ? 16.058 -2.651 -9.276 1.00 79.12 92 THR A C 1
ATOM 690 O O . THR A 1 92 ? 16.672 -2.526 -8.217 1.00 79.12 92 THR A O 1
ATOM 693 N N . HIS A 1 93 ? 16.184 -3.751 -10.028 1.00 80.19 93 HIS A N 1
ATOM 694 C CA . HIS A 1 93 ? 17.042 -4.884 -9.682 1.00 80.19 93 HIS A CA 1
ATOM 695 C C . HIS A 1 93 ? 17.819 -5.404 -10.899 1.00 80.19 93 HIS A C 1
ATOM 697 O O . HIS A 1 93 ? 17.356 -5.354 -12.035 1.00 80.19 93 HIS A O 1
ATOM 703 N N . THR A 1 94 ? 19.008 -5.960 -10.660 1.00 73.75 94 THR A N 1
ATOM 704 C CA . THR A 1 94 ? 19.935 -6.411 -11.719 1.00 73.75 94 THR A CA 1
ATOM 705 C C . THR A 1 94 ? 19.318 -7.444 -12.664 1.00 73.75 94 THR A C 1
ATOM 707 O O . THR A 1 94 ? 19.569 -7.419 -13.867 1.00 73.75 94 THR A O 1
ATOM 710 N N . GLY A 1 95 ? 18.477 -8.334 -12.129 1.00 75.44 95 GLY A N 1
ATOM 711 C CA . GLY A 1 95 ? 17.793 -9.364 -12.912 1.00 75.44 95 GLY A CA 1
ATOM 712 C C . GLY A 1 95 ? 16.859 -8.820 -14.002 1.00 75.44 95 GLY A C 1
ATOM 713 O O . GLY A 1 95 ? 16.817 -9.395 -15.087 1.00 75.44 95 GLY A O 1
ATOM 714 N N . SER A 1 96 ? 16.142 -7.713 -13.763 1.00 74.06 96 SER A N 1
ATOM 715 C CA . SER A 1 96 ? 15.202 -7.159 -14.752 1.00 74.06 96 SER A CA 1
ATOM 716 C C . SER A 1 96 ? 15.934 -6.440 -15.877 1.00 74.06 96 SER A C 1
ATOM 718 O O . SER A 1 96 ? 15.584 -6.626 -17.043 1.00 74.06 96 SER A O 1
ATOM 720 N N . ALA A 1 97 ? 16.994 -5.697 -15.551 1.00 76.81 97 ALA A N 1
ATOM 721 C CA . ALA A 1 97 ? 17.837 -5.050 -16.552 1.00 76.81 97 ALA A CA 1
ATOM 722 C C . ALA A 1 97 ? 18.507 -6.080 -17.480 1.00 76.81 97 ALA A C 1
ATOM 724 O O . ALA A 1 97 ? 18.405 -5.969 -18.702 1.00 76.81 97 ALA A O 1
ATOM 725 N N . ALA A 1 98 ? 19.107 -7.135 -16.915 1.00 75.50 98 ALA A N 1
ATOM 726 C CA . ALA A 1 98 ? 19.784 -8.174 -17.693 1.00 75.50 98 ALA A CA 1
ATOM 727 C C . ALA A 1 98 ? 18.824 -8.976 -18.594 1.00 75.50 98 ALA A C 1
ATOM 729 O O . ALA A 1 98 ? 19.160 -9.300 -19.733 1.00 75.50 98 ALA A O 1
ATOM 730 N N . ALA A 1 99 ? 17.616 -9.290 -18.109 1.00 77.44 99 ALA A N 1
ATOM 731 C CA . ALA A 1 99 ? 16.618 -10.009 -18.900 1.00 77.44 99 ALA A CA 1
ATOM 732 C C . ALA A 1 99 ? 16.125 -9.188 -20.106 1.00 77.44 99 ALA A C 1
ATOM 734 O O . ALA A 1 99 ? 15.981 -9.735 -21.203 1.00 77.44 99 ALA A O 1
ATOM 735 N N . ARG A 1 100 ? 15.902 -7.878 -19.920 1.00 78.38 100 ARG A N 1
ATOM 736 C CA . ARG A 1 100 ? 15.492 -6.968 -21.002 1.00 78.38 100 ARG A CA 1
ATOM 737 C C . ARG A 1 100 ? 16.588 -6.810 -22.054 1.00 78.38 100 ARG A C 1
ATOM 739 O O . ARG A 1 100 ? 16.288 -6.875 -23.243 1.00 78.38 100 ARG A O 1
ATOM 746 N N . ASP A 1 101 ? 17.842 -6.692 -21.630 1.00 78.06 101 ASP A N 1
ATOM 747 C CA . ASP A 1 101 ? 18.969 -6.578 -22.556 1.00 78.06 101 ASP A CA 1
ATOM 748 C C . ASP A 1 101 ? 19.172 -7.859 -23.383 1.00 78.06 101 ASP A C 1
ATOM 750 O O . ASP A 1 101 ? 19.310 -7.812 -24.604 1.00 78.06 101 ASP A O 1
ATOM 754 N N . LYS A 1 102 ? 19.034 -9.036 -22.758 1.00 78.94 102 LYS A N 1
ATOM 755 C CA . LYS A 1 102 ? 19.071 -10.316 -23.480 1.00 78.94 102 LYS A CA 1
ATOM 756 C C . LYS A 1 102 ? 17.976 -10.416 -24.548 1.00 78.94 102 LYS A C 1
ATOM 758 O O . LYS A 1 102 ? 18.241 -10.903 -25.645 1.00 78.94 102 LYS A O 1
ATOM 763 N N . MET A 1 103 ? 16.752 -9.962 -24.259 1.00 78.81 103 MET A N 1
ATOM 764 C CA . MET A 1 103 ? 15.690 -9.894 -25.274 1.00 78.81 103 MET A CA 1
ATOM 765 C C . MET A 1 103 ? 16.006 -8.885 -26.383 1.00 78.81 103 MET A C 1
ATOM 767 O O . MET A 1 103 ? 15.688 -9.148 -27.544 1.00 78.81 103 MET A O 1
ATOM 771 N N . HIS A 1 104 ? 16.640 -7.759 -26.049 1.00 80.88 104 HIS A N 1
ATOM 772 C CA . HIS A 1 104 ? 17.057 -6.756 -27.024 1.00 80.88 104 HIS A CA 1
ATOM 773 C C . HIS A 1 104 ? 18.054 -7.341 -28.029 1.00 80.88 104 HIS A C 1
ATOM 775 O O . HIS A 1 104 ? 17.804 -7.257 -29.232 1.00 80.88 104 HIS A O 1
ATOM 781 N N . VAL A 1 105 ? 19.092 -8.025 -27.540 1.00 81.50 105 VAL A N 1
ATOM 782 C CA . VAL A 1 105 ? 20.089 -8.734 -28.360 1.00 81.50 105 VAL A CA 1
ATOM 783 C C . VAL A 1 105 ? 19.441 -9.822 -29.219 1.00 81.50 105 VAL A C 1
ATOM 785 O O . VAL A 1 105 ? 19.691 -9.894 -30.417 1.00 81.50 105 VAL A O 1
ATOM 788 N N . LEU A 1 106 ? 18.546 -10.640 -28.651 1.00 84.12 106 LEU A N 1
ATOM 789 C CA . LEU A 1 106 ? 17.831 -11.672 -29.419 1.00 84.12 106 LEU A CA 1
ATOM 790 C C . LEU A 1 106 ? 16.977 -11.091 -30.558 1.00 84.12 106 LEU A C 1
ATOM 792 O O . LEU A 1 106 ? 16.784 -11.753 -31.574 1.00 84.12 106 LEU A O 1
ATOM 796 N N . THR A 1 107 ? 16.452 -9.878 -30.382 1.00 82.88 107 THR A N 1
ATOM 797 C CA . THR A 1 107 ? 15.557 -9.233 -31.355 1.00 82.88 107 THR A CA 1
ATOM 798 C C . THR A 1 107 ? 16.325 -8.431 -32.410 1.00 82.88 107 THR A C 1
ATOM 800 O O . THR A 1 107 ? 15.905 -8.394 -33.564 1.00 82.88 107 THR A O 1
ATOM 803 N N . HIS A 1 108 ? 17.442 -7.802 -32.032 1.00 82.88 108 HIS A N 1
ATOM 804 C CA . HIS A 1 108 ? 18.165 -6.832 -32.867 1.00 82.88 108 HIS A CA 1
ATOM 805 C C . HIS A 1 108 ? 19.570 -7.294 -33.296 1.00 82.88 108 HIS A C 1
ATOM 807 O O . HIS A 1 108 ? 20.215 -6.599 -34.079 1.00 82.88 108 HIS A O 1
ATOM 813 N N . GLY A 1 109 ? 20.027 -8.468 -32.847 1.00 83.25 109 GLY A N 1
ATOM 814 C CA . GLY A 1 109 ? 21.332 -9.050 -33.176 1.00 83.25 109 GLY A CA 1
ATOM 815 C C . GLY A 1 109 ? 22.415 -8.783 -32.123 1.00 83.25 109 GLY A C 1
ATOM 816 O O . GLY A 1 109 ? 22.257 -7.938 -31.246 1.00 83.25 109 GLY A O 1
ATOM 817 N N . GLU A 1 110 ? 23.530 -9.515 -32.211 1.00 78.56 110 GLU A N 1
ATOM 818 C CA . GLU A 1 110 ? 24.655 -9.416 -31.258 1.00 78.56 110 GLU A CA 1
ATOM 819 C C . GLU A 1 110 ? 25.420 -8.088 -31.348 1.00 78.56 110 GLU A C 1
ATOM 821 O O . GLU A 1 110 ? 25.974 -7.639 -30.349 1.00 78.56 110 GLU A O 1
ATOM 826 N N . ASP A 1 111 ? 25.386 -7.426 -32.508 1.00 80.62 111 ASP A N 1
ATOM 827 C CA . ASP A 1 111 ? 25.983 -6.099 -32.717 1.00 80.62 111 ASP A CA 1
ATOM 828 C C . ASP A 1 111 ? 25.062 -4.948 -32.268 1.00 80.62 111 ASP A C 1
ATOM 830 O O . ASP A 1 111 ? 25.385 -3.770 -32.457 1.00 80.62 111 ASP A O 1
ATOM 834 N N . ALA A 1 112 ? 23.886 -5.260 -31.711 1.00 76.50 112 ALA A N 1
ATOM 835 C CA . ALA A 1 112 ? 22.977 -4.245 -31.210 1.00 76.50 112 ALA A CA 1
ATOM 836 C C . ALA A 1 112 ? 23.628 -3.486 -30.046 1.00 76.50 112 ALA A C 1
ATOM 838 O O . ALA A 1 112 ? 24.199 -4.074 -29.128 1.00 76.50 112 ALA A O 1
ATOM 839 N N . GLY A 1 113 ? 23.518 -2.157 -30.082 1.00 78.38 113 GLY A N 1
ATOM 840 C CA . GLY A 1 113 ? 23.924 -1.318 -28.961 1.00 78.38 113 GLY A CA 1
ATOM 841 C C . GLY A 1 113 ? 23.152 -1.650 -27.681 1.00 78.38 113 GLY A C 1
ATOM 842 O O . GLY A 1 113 ? 22.158 -2.378 -27.690 1.00 78.38 113 GLY A O 1
ATOM 843 N N . GLU A 1 114 ? 23.607 -1.075 -26.572 1.00 80.31 114 GLU A N 1
ATOM 844 C CA . GLU A 1 114 ? 22.931 -1.198 -25.282 1.00 80.31 114 GLU A CA 1
ATOM 845 C C . GLU A 1 114 ? 21.463 -0.748 -25.370 1.00 80.31 114 GLU A C 1
ATOM 847 O O . GLU A 1 114 ? 21.160 0.303 -25.939 1.00 80.31 114 GLU A O 1
ATOM 852 N N . SER A 1 115 ? 20.557 -1.534 -24.783 1.00 82.50 115 SER A N 1
ATOM 853 C CA . SER A 1 115 ? 19.140 -1.171 -24.711 1.00 82.50 115 SER A CA 1
ATOM 854 C C . SER A 1 115 ? 18.904 0.064 -23.827 1.00 82.50 115 SER A C 1
ATOM 856 O O . SER A 1 115 ? 19.566 0.245 -22.804 1.00 82.50 115 SER A O 1
ATOM 858 N N . ASP A 1 116 ? 17.886 0.876 -24.141 1.00 84.06 116 ASP A N 1
ATOM 859 C CA . ASP A 1 116 ? 17.516 2.042 -23.315 1.00 84.06 116 ASP A CA 1
ATOM 860 C C . ASP A 1 116 ? 17.231 1.659 -21.851 1.00 84.06 116 ASP A C 1
ATOM 862 O O . ASP A 1 116 ? 17.557 2.402 -20.926 1.00 84.06 116 ASP A O 1
ATOM 866 N N . SER A 1 117 ? 16.683 0.460 -21.627 1.00 83.56 117 SER A N 1
ATOM 867 C CA . SER A 1 117 ? 16.472 -0.093 -20.284 1.00 83.56 117 SER A CA 1
ATOM 868 C C . SER A 1 117 ? 17.785 -0.297 -19.524 1.00 83.56 117 SER A C 1
ATOM 870 O O . SER A 1 117 ? 17.883 0.071 -18.354 1.00 83.56 117 SER A O 1
ATOM 872 N N . LEU A 1 118 ? 18.807 -0.863 -20.172 1.00 82.94 118 LEU A N 1
ATOM 873 C CA . LEU A 1 118 ? 20.101 -1.071 -19.529 1.00 82.94 118 LEU A CA 1
ATOM 874 C C . LEU A 1 118 ? 20.833 0.264 -19.309 1.00 82.94 118 LEU A C 1
ATOM 876 O O . LEU A 1 118 ? 21.446 0.457 -18.259 1.00 82.94 118 LEU A O 1
ATOM 880 N N . ARG A 1 119 ? 20.674 1.226 -20.224 1.00 87.06 119 ARG A N 1
ATOM 881 C CA . ARG A 1 119 ? 21.201 2.585 -20.053 1.00 87.06 119 ARG A CA 1
ATOM 882 C C . ARG A 1 119 ? 20.601 3.296 -18.834 1.00 87.06 119 ARG A C 1
ATOM 884 O O . ARG A 1 119 ? 21.350 3.816 -18.008 1.00 87.06 119 ARG A O 1
ATOM 891 N N . ILE A 1 120 ? 19.272 3.289 -18.684 1.00 87.06 120 ILE A N 1
ATOM 892 C CA . ILE A 1 120 ? 18.581 3.872 -17.515 1.00 87.06 120 ILE A CA 1
ATOM 893 C C . ILE A 1 120 ? 19.022 3.171 -16.224 1.00 87.06 120 ILE A C 1
ATOM 895 O O . ILE A 1 120 ? 19.294 3.833 -15.221 1.00 87.06 120 ILE A O 1
ATOM 899 N N . PHE A 1 121 ? 19.167 1.843 -16.256 1.00 87.38 121 PHE A N 1
ATOM 900 C CA . PHE A 1 121 ? 19.663 1.080 -15.112 1.00 87.38 121 PHE A CA 1
ATOM 901 C C . PHE A 1 121 ? 21.064 1.536 -14.671 1.00 87.38 121 PHE A C 1
ATOM 903 O O . PHE A 1 121 ? 21.288 1.788 -13.485 1.00 87.38 121 PHE A O 1
ATOM 910 N N . ARG A 1 122 ? 22.003 1.703 -15.615 1.00 87.75 122 ARG A N 1
ATOM 911 C CA . ARG A 1 122 ? 23.357 2.203 -15.316 1.00 87.75 122 ARG A CA 1
ATOM 912 C C . ARG A 1 122 ? 23.344 3.614 -14.749 1.00 87.75 122 ARG A C 1
ATOM 914 O O . ARG A 1 122 ? 24.002 3.853 -13.740 1.00 87.75 122 ARG A O 1
ATOM 921 N N . MET A 1 123 ? 22.547 4.515 -15.329 1.00 90.50 123 MET A N 1
ATOM 922 C CA . MET A 1 123 ? 22.371 5.866 -14.785 1.00 90.50 123 MET A CA 1
ATOM 923 C C . MET A 1 123 ? 21.942 5.809 -13.312 1.00 90.50 123 MET A C 1
ATOM 925 O O . MET A 1 123 ? 22.477 6.547 -12.485 1.00 90.50 123 MET A O 1
ATOM 929 N N . GLY A 1 124 ? 21.018 4.906 -12.966 1.00 89.62 124 GLY A N 1
ATOM 930 C CA . GLY A 1 124 ? 20.568 4.687 -11.590 1.00 89.62 124 GLY A CA 1
ATOM 931 C C . GLY A 1 124 ? 21.672 4.197 -10.645 1.00 89.62 124 GLY A C 1
ATOM 932 O O . GLY A 1 124 ? 21.722 4.619 -9.490 1.00 89.62 124 GLY A O 1
ATOM 933 N N . LEU A 1 125 ? 22.590 3.352 -11.121 1.00 88.00 125 LEU A N 1
ATOM 934 C CA . LEU A 1 125 ? 23.748 2.915 -10.332 1.00 88.00 125 LEU A CA 1
ATOM 935 C C . LEU A 1 125 ? 24.754 4.045 -10.091 1.00 88.00 125 LEU A C 1
ATOM 937 O O . LEU A 1 125 ? 25.287 4.158 -8.989 1.00 88.00 125 LEU A O 1
ATOM 941 N N . GLU A 1 126 ? 25.008 4.861 -11.111 1.00 90.31 126 GLU A N 1
ATOM 942 C CA . GLU A 1 126 ? 26.025 5.916 -11.081 1.00 90.31 126 GLU A CA 1
ATOM 943 C C . GLU A 1 126 ? 25.555 7.167 -10.329 1.00 90.31 126 GLU A C 1
ATOM 945 O O . GLU A 1 126 ? 26.328 7.759 -9.579 1.00 90.31 126 GLU A O 1
ATOM 950 N N . GLY A 1 127 ? 24.290 7.562 -10.502 1.00 90.19 127 GLY A N 1
ATOM 951 C CA . GLY A 1 127 ? 23.754 8.829 -9.991 1.00 90.19 127 GLY A CA 1
ATOM 952 C C . GLY A 1 127 ? 22.372 8.738 -9.340 1.00 90.19 127 GLY A C 1
ATOM 953 O O . GLY A 1 127 ? 21.754 9.767 -9.071 1.00 90.19 127 GLY A O 1
ATOM 954 N N . GLY A 1 128 ? 21.842 7.536 -9.091 1.00 88.69 128 GLY A N 1
ATOM 955 C CA . GLY A 1 128 ? 20.508 7.349 -8.494 1.00 88.69 128 GLY A CA 1
ATOM 956 C C . GLY A 1 128 ? 20.458 7.512 -6.974 1.00 88.69 128 GLY A C 1
ATOM 957 O O . GLY A 1 128 ? 19.383 7.432 -6.386 1.00 88.69 128 GLY A O 1
ATOM 958 N N . LYS A 1 129 ? 21.606 7.737 -6.325 1.00 89.38 129 LYS A N 1
ATOM 959 C CA . LYS A 1 129 ? 21.733 7.924 -4.870 1.00 89.38 129 LYS A CA 1
ATOM 960 C C . LYS A 1 129 ? 22.416 9.267 -4.558 1.00 89.38 129 LYS A C 1
ATOM 962 O O . LYS A 1 129 ? 23.554 9.258 -4.088 1.00 89.38 129 LYS A O 1
ATOM 967 N N . PRO A 1 130 ? 21.768 10.403 -4.873 1.00 92.81 130 PRO A N 1
ATOM 968 C CA . PRO A 1 130 ? 22.336 11.733 -4.647 1.00 92.81 130 PRO A CA 1
ATOM 969 C C . PRO A 1 130 ? 22.502 12.036 -3.149 1.00 92.81 130 PRO A C 1
ATOM 971 O O . PRO A 1 130 ? 21.822 11.443 -2.304 1.00 92.81 130 PRO A O 1
ATOM 974 N N . ALA A 1 131 ? 23.385 12.980 -2.812 1.00 93.12 131 ALA A N 1
ATOM 975 C CA . ALA A 1 131 ? 23.496 13.482 -1.445 1.00 93.12 131 ALA A CA 1
ATOM 976 C C . ALA A 1 131 ? 22.254 14.317 -1.049 1.00 93.12 131 ALA A C 1
ATOM 978 O O . ALA A 1 131 ? 21.496 14.763 -1.916 1.00 93.12 131 ALA A O 1
ATOM 979 N N . PRO A 1 132 ? 22.016 14.568 0.255 1.00 93.62 132 PRO A N 1
ATOM 980 C CA . PRO A 1 132 ? 20.922 15.434 0.687 1.00 93.62 132 PRO A CA 1
ATOM 981 C C . PRO A 1 132 ? 20.979 16.816 0.023 1.00 93.62 132 PRO A C 1
ATOM 983 O O . PRO A 1 132 ? 21.988 17.511 0.107 1.00 93.62 132 PRO A O 1
ATOM 986 N N . GLY A 1 133 ? 19.875 17.223 -0.607 1.00 92.69 133 GLY A N 1
ATOM 987 C CA . GLY A 1 133 ? 19.771 18.497 -1.327 1.00 92.69 133 GLY A CA 1
ATOM 988 C C . GLY A 1 133 ? 20.232 18.454 -2.788 1.00 92.69 133 GLY A C 1
ATOM 989 O O . GLY A 1 133 ? 20.079 19.453 -3.486 1.00 92.69 133 GLY A O 1
ATOM 990 N N . GLU A 1 134 ? 20.743 17.320 -3.270 1.00 93.88 134 GLU A N 1
ATOM 991 C CA . GLU A 1 134 ? 21.130 17.133 -4.669 1.00 93.88 134 GLU A CA 1
ATOM 992 C C . GLU A 1 134 ? 20.047 16.397 -5.470 1.00 93.88 134 GLU A C 1
ATOM 994 O O . GLU A 1 134 ? 19.294 15.572 -4.947 1.00 93.88 134 GLU A O 1
ATOM 999 N N . LEU A 1 135 ? 19.970 16.697 -6.769 1.00 91.25 135 LEU A N 1
ATOM 1000 C CA . LEU A 1 135 ? 19.075 16.006 -7.693 1.00 91.25 135 LEU A CA 1
ATOM 1001 C C . LEU A 1 135 ? 19.741 14.722 -8.192 1.00 91.25 135 LEU A C 1
ATOM 1003 O O . LEU A 1 135 ? 20.857 14.754 -8.706 1.00 91.25 135 LEU A O 1
ATOM 1007 N N . GLY A 1 136 ? 19.038 13.600 -8.059 1.00 90.44 136 GLY A N 1
ATOM 1008 C CA . GLY A 1 136 ? 19.457 12.322 -8.632 1.00 90.44 136 GLY A CA 1
ATOM 1009 C C . GLY A 1 136 ? 19.120 12.215 -10.116 1.00 90.44 136 GLY A C 1
ATOM 1010 O O . GLY A 1 136 ? 18.482 13.094 -10.702 1.00 90.44 136 GLY A O 1
ATOM 1011 N N . VAL A 1 137 ? 19.514 11.100 -10.727 1.00 91.38 137 VAL A N 1
ATOM 1012 C CA . VAL A 1 137 ? 19.073 10.776 -12.089 1.00 91.38 137 VAL A CA 1
ATOM 1013 C C . VAL A 1 137 ? 17.591 10.400 -12.127 1.00 91.38 137 VAL A C 1
ATOM 1015 O O . VAL A 1 137 ? 17.018 9.922 -11.148 1.00 91.38 137 VAL A O 1
ATOM 1018 N N . GLN A 1 138 ? 16.975 10.580 -13.293 1.00 87.06 138 GLN A N 1
ATOM 1019 C CA . GLN A 1 138 ? 15.600 10.164 -13.537 1.00 87.06 138 GLN A CA 1
ATOM 1020 C C . GLN A 1 138 ? 15.485 8.627 -13.539 1.00 87.06 138 GLN A C 1
ATOM 1022 O O . GLN A 1 138 ? 16.189 7.980 -14.316 1.00 87.06 138 GLN A O 1
ATOM 1027 N N . PRO A 1 139 ? 14.593 8.034 -12.725 1.00 86.62 139 PRO A N 1
ATOM 1028 C CA . PRO A 1 139 ? 14.275 6.612 -12.814 1.00 86.62 139 PRO A CA 1
ATOM 1029 C C . PRO A 1 139 ? 13.143 6.357 -13.827 1.00 86.62 139 PRO A C 1
ATOM 1031 O O . PRO A 1 139 ? 12.476 7.287 -14.290 1.00 86.62 139 PRO A O 1
ATOM 1034 N N . GLU A 1 140 ? 12.883 5.085 -14.137 1.00 87.44 140 GLU A N 1
ATOM 1035 C CA . GLU A 1 140 ? 11.645 4.688 -14.817 1.00 87.44 140 GLU A CA 1
ATOM 1036 C C . GLU A 1 140 ? 10.458 4.944 -13.877 1.00 87.44 140 GLU A C 1
ATOM 1038 O O . GLU A 1 140 ? 10.477 4.520 -12.724 1.00 87.44 140 GLU A O 1
ATOM 1043 N N . TRP A 1 141 ? 9.419 5.619 -14.366 1.00 90.50 141 TRP A N 1
ATOM 1044 C CA . TRP A 1 141 ? 8.155 5.804 -13.652 1.00 90.50 141 TRP A CA 1
ATOM 1045 C C . TRP A 1 141 ? 6.999 5.485 -14.582 1.00 90.50 141 TRP A C 1
ATOM 1047 O O . TRP A 1 141 ? 6.971 5.936 -15.728 1.00 90.50 141 TRP A O 1
ATOM 1057 N N . PHE A 1 142 ? 6.010 4.763 -14.070 1.00 93.31 142 PHE A N 1
ATOM 1058 C CA . PHE A 1 142 ? 4.777 4.512 -14.798 1.00 93.31 142 PHE A CA 1
ATOM 1059 C C . PHE A 1 142 ? 3.554 4.611 -13.889 1.00 93.31 142 PHE A C 1
ATOM 1061 O O . PHE A 1 142 ? 3.594 4.338 -12.688 1.00 93.31 142 PHE A O 1
ATOM 1068 N N . PHE A 1 143 ? 2.435 4.993 -14.496 1.00 96.12 143 PHE A N 1
ATOM 1069 C CA . PHE A 1 143 ? 1.122 4.941 -13.875 1.00 96.12 143 PHE A CA 1
ATOM 1070 C C . PHE A 1 143 ? 0.536 3.540 -14.066 1.00 96.12 143 PHE A C 1
ATOM 1072 O O . PHE A 1 143 ? 0.294 3.117 -15.196 1.00 96.12 143 PHE A O 1
ATOM 1079 N N . LYS A 1 144 ? 0.327 2.810 -12.967 1.00 95.81 144 LYS A N 1
ATOM 1080 C CA . LYS A 1 144 ? -0.269 1.465 -12.987 1.00 95.81 144 LYS A CA 1
ATOM 1081 C C . LYS A 1 144 ? -1.792 1.537 -13.004 1.00 95.81 144 LYS A C 1
ATOM 1083 O O . LYS A 1 144 ? -2.436 0.707 -13.641 1.00 95.81 144 LYS A O 1
ATOM 1088 N N . GLY A 1 145 ? -2.356 2.511 -12.296 1.00 96.69 145 GLY A N 1
ATOM 1089 C CA . GLY A 1 145 ? -3.794 2.668 -12.167 1.00 96.69 145 GLY A CA 1
ATOM 1090 C C . GLY A 1 145 ? -4.192 3.448 -10.923 1.00 96.69 145 GLY A C 1
ATOM 1091 O O . GLY A 1 145 ? -3.405 4.188 -10.334 1.00 96.69 145 GLY A O 1
ATOM 1092 N N . VAL A 1 146 ? -5.447 3.261 -10.537 1.00 97.56 146 VAL A N 1
ATOM 1093 C CA . VAL A 1 146 ? -6.053 3.866 -9.349 1.00 97.56 146 VAL A CA 1
ATOM 1094 C C . VAL A 1 146 ? -6.523 2.780 -8.380 1.00 97.56 146 VAL A C 1
ATOM 1096 O O . VAL A 1 146 ? -6.410 1.597 -8.694 1.00 97.56 146 VAL A O 1
ATOM 1099 N N . GLY A 1 147 ? -7.103 3.145 -7.235 1.00 96.62 147 GLY A N 1
ATOM 1100 C CA . GLY A 1 147 ? -7.501 2.194 -6.186 1.00 96.62 147 GLY A CA 1
ATOM 1101 C C . GLY A 1 147 ? -8.347 0.997 -6.646 1.00 96.62 147 GLY A C 1
ATOM 1102 O O . GLY A 1 147 ? -8.312 -0.051 -6.012 1.00 96.62 147 GLY A O 1
ATOM 1103 N N . THR A 1 148 ? -9.046 1.096 -7.781 1.00 95.50 148 THR A N 1
ATOM 1104 C CA . THR A 1 148 ? -9.8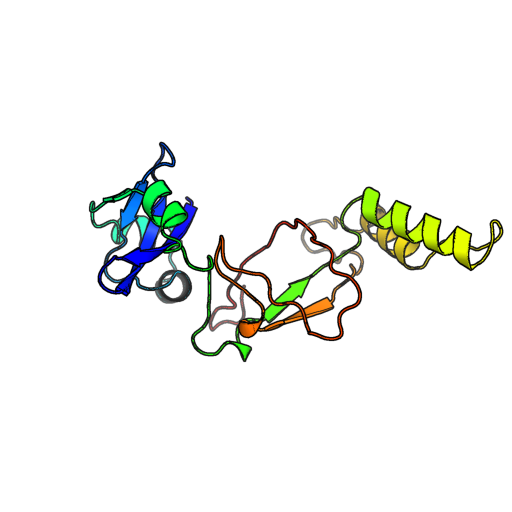11 -0.013 -8.375 1.00 95.50 148 THR A CA 1
ATOM 1105 C C . THR A 1 148 ? -8.954 -1.178 -8.882 1.00 95.50 148 THR A C 1
ATOM 1107 O O . THR A 1 148 ? -9.511 -2.223 -9.202 1.00 95.50 148 THR A O 1
ATOM 1110 N N . CYS A 1 149 ? -7.632 -1.017 -9.016 1.00 94.81 149 CYS A N 1
ATOM 1111 C CA . CYS A 1 149 ? -6.730 -2.087 -9.454 1.00 94.81 149 CYS A CA 1
ATOM 1112 C C . CYS A 1 149 ? -6.069 -2.859 -8.299 1.00 94.81 149 CYS A C 1
ATOM 1114 O O . CYS A 1 149 ? -5.235 -3.724 -8.559 1.00 94.81 149 CYS A O 1
ATOM 1116 N N . VAL A 1 150 ? -6.400 -2.542 -7.043 1.00 95.94 150 VAL A N 1
ATOM 1117 C CA . VAL A 1 150 ? -5.841 -3.196 -5.851 1.00 95.94 150 VAL A CA 1
ATOM 1118 C C . VAL A 1 150 ? -6.854 -4.200 -5.306 1.00 95.94 150 VAL A C 1
ATOM 1120 O O . VAL A 1 150 ? -8.035 -3.882 -5.179 1.00 95.94 150 VAL A O 1
ATOM 1123 N N . VAL A 1 151 ? -6.399 -5.407 -4.969 1.00 96.50 151 VAL A N 1
ATOM 1124 C CA . VAL A 1 151 ? -7.240 -6.454 -4.372 1.00 96.50 151 VAL A CA 1
ATOM 1125 C C . VAL A 1 151 ? -6.722 -6.851 -2.985 1.00 96.50 151 VAL A C 1
ATOM 1127 O O . VAL A 1 151 ? -5.518 -6.733 -2.738 1.00 96.50 151 VAL A O 1
ATOM 1130 N N . PRO A 1 152 ? -7.595 -7.309 -2.067 1.00 97.00 152 PRO A N 1
ATOM 1131 C CA . PRO A 1 152 ? -7.176 -7.774 -0.746 1.00 97.00 152 PRO A CA 1
ATOM 1132 C C . PRO A 1 152 ? -6.234 -8.988 -0.794 1.00 97.00 152 PRO A C 1
ATOM 1134 O O . PRO A 1 152 ? -6.263 -9.755 -1.761 1.00 97.00 152 PRO A O 1
ATOM 1137 N N . PRO A 1 153 ? -5.447 -9.228 0.269 1.00 96.00 153 PRO A N 1
ATOM 1138 C CA . PRO A 1 153 ? -4.688 -10.466 0.417 1.00 96.00 153 PRO A CA 1
ATOM 1139 C C . PRO A 1 153 ? -5.577 -11.711 0.272 1.00 96.00 153 PRO A C 1
ATOM 1141 O O . PRO A 1 153 ? -6.645 -11.799 0.871 1.00 96.00 153 PRO A O 1
ATOM 1144 N N . GLY A 1 154 ? -5.133 -12.676 -0.536 1.00 94.69 154 GLY A N 1
ATOM 1145 C CA . GLY A 1 154 ? -5.874 -13.915 -0.806 1.00 94.69 154 GLY A CA 1
ATOM 1146 C C . GLY A 1 154 ? -7.021 -13.785 -1.817 1.00 94.69 154 GLY A C 1
ATOM 1147 O O . GLY A 1 154 ? -7.603 -14.800 -2.198 1.00 94.69 154 GLY A O 1
ATOM 1148 N N . ALA A 1 155 ? -7.337 -12.576 -2.291 1.00 96.06 155 ALA A N 1
ATOM 1149 C CA . ALA A 1 155 ? -8.326 -12.381 -3.345 1.00 96.06 155 ALA A CA 1
ATOM 1150 C C . ALA A 1 155 ? -7.770 -12.752 -4.731 1.00 96.06 155 ALA A C 1
ATOM 1152 O O . ALA A 1 155 ? -6.566 -12.702 -4.985 1.00 96.06 155 ALA A O 1
ATOM 1153 N N . ALA A 1 156 ? -8.669 -13.096 -5.654 1.00 94.62 156 ALA A N 1
ATOM 1154 C CA . ALA A 1 156 ? -8.300 -13.389 -7.033 1.00 94.62 156 ALA A CA 1
ATOM 1155 C C . ALA A 1 156 ? -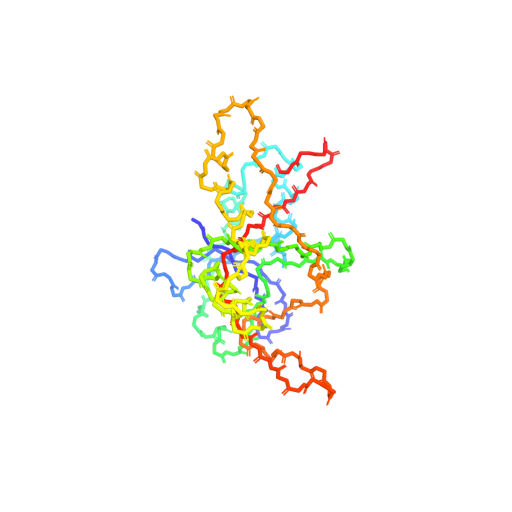7.789 -12.132 -7.758 1.00 94.62 156 ALA A C 1
ATOM 1157 O O . ALA A 1 156 ? -8.395 -11.063 -7.669 1.00 94.62 156 ALA A O 1
ATOM 1158 N N . LEU A 1 157 ? -6.717 -12.285 -8.539 1.00 93.12 157 LEU A N 1
ATOM 1159 C CA . LEU A 1 157 ? -6.239 -11.249 -9.451 1.00 93.12 157 LEU A CA 1
ATOM 1160 C C . LEU A 1 157 ? -7.068 -11.288 -10.746 1.00 93.12 157 LEU A C 1
ATOM 1162 O O . LEU A 1 157 ? -7.055 -12.308 -11.443 1.00 93.12 157 LEU A O 1
ATOM 1166 N N . PRO A 1 158 ? -7.806 -10.218 -11.093 1.00 90.94 158 PRO A N 1
ATOM 1167 C CA . PRO A 1 158 ? -8.611 -10.207 -12.304 1.00 90.94 158 PRO A CA 1
ATOM 1168 C C . PRO A 1 158 ? -7.712 -10.193 -13.542 1.00 90.94 158 PRO A C 1
ATOM 1170 O O . PRO A 1 158 ? -6.841 -9.337 -13.690 1.00 90.94 158 PRO A O 1
ATOM 1173 N N . LEU A 1 159 ? -7.969 -11.119 -14.466 1.00 91.25 159 LEU A N 1
ATOM 1174 C CA . LEU A 1 159 ? -7.293 -11.189 -15.757 1.00 91.25 159 LEU A CA 1
ATOM 1175 C C . LEU A 1 159 ? -8.304 -10.887 -16.877 1.00 91.25 159 LEU A C 1
ATOM 1177 O O . LEU A 1 159 ? -9.348 -11.542 -16.938 1.00 91.25 159 LEU A O 1
ATOM 1181 N N . PRO A 1 160 ? -8.038 -9.919 -17.774 1.00 91.69 160 PRO A N 1
ATOM 1182 C CA . PRO A 1 160 ? -8.923 -9.649 -18.903 1.00 91.69 160 PRO A CA 1
ATOM 1183 C C . PRO A 1 160 ? -9.101 -10.883 -19.795 1.00 91.69 160 PRO A C 1
ATOM 1185 O O . PRO A 1 160 ? -8.133 -11.578 -20.089 1.00 91.69 160 PRO A O 1
ATOM 1188 N N . ALA A 1 161 ? -10.315 -11.123 -20.301 1.00 95.69 161 ALA A N 1
ATOM 1189 C CA . ALA A 1 161 ? -10.632 -12.322 -21.093 1.00 95.69 161 ALA A CA 1
ATOM 1190 C C . ALA A 1 161 ? -9.802 -12.470 -22.386 1.00 95.69 161 ALA A C 1
ATOM 1192 O O . ALA A 1 161 ? -9.677 -13.564 -22.927 1.00 95.69 161 ALA A O 1
ATOM 1193 N N . PHE A 1 162 ? -9.241 -11.371 -22.891 1.00 94.81 162 PHE A N 1
ATOM 1194 C CA . PHE A 1 162 ? -8.378 -11.345 -24.075 1.00 94.81 162 PHE A CA 1
ATOM 1195 C C . PHE A 1 162 ? -6.877 -11.401 -23.742 1.00 94.81 162 PHE A C 1
ATOM 1197 O O . PHE A 1 162 ? -6.047 -11.342 -24.654 1.00 94.81 162 PHE A O 1
ATOM 1204 N N . ALA A 1 163 ? -6.500 -11.476 -22.462 1.00 94.31 163 ALA A N 1
ATOM 1205 C CA . ALA A 1 163 ? -5.106 -11.604 -22.065 1.00 94.31 163 ALA A CA 1
ATOM 1206 C C . ALA A 1 163 ? -4.555 -12.963 -22.514 1.00 94.31 163 ALA A C 1
ATOM 1208 O O . ALA A 1 163 ? -5.145 -14.010 -22.262 1.00 94.31 163 ALA A O 1
ATOM 1209 N N . LYS A 1 164 ? -3.402 -12.942 -23.188 1.00 93.44 164 LYS A N 1
ATOM 1210 C CA . LYS A 1 164 ? -2.723 -14.157 -23.676 1.00 93.44 164 LYS A CA 1
ATOM 1211 C C . LYS A 1 164 ? -1.712 -14.724 -22.678 1.00 93.44 164 LYS A C 1
ATOM 1213 O O . LYS A 1 164 ? -1.269 -15.855 -22.844 1.00 93.44 164 LYS A O 1
ATOM 1218 N N . ALA A 1 165 ? -1.323 -13.925 -21.689 1.00 91.75 165 ALA A N 1
ATOM 1219 C CA . ALA A 1 165 ? -0.398 -14.274 -20.623 1.00 91.75 165 ALA A CA 1
ATOM 1220 C C . ALA A 1 165 ? -0.619 -13.334 -19.428 1.00 91.75 165 ALA A C 1
ATOM 1222 O O . ALA A 1 165 ? -1.156 -12.235 -19.589 1.00 91.75 165 ALA A O 1
ATOM 1223 N N . GLY A 1 166 ? -0.172 -13.767 -18.253 1.00 87.56 166 GLY A N 1
ATOM 1224 C CA . GLY A 1 166 ? -0.042 -12.956 -17.049 1.00 87.56 166 GLY A CA 1
ATOM 1225 C C . GLY A 1 166 ? 1.286 -13.281 -16.373 1.00 87.56 166 GLY A C 1
ATOM 1226 O O . GLY A 1 166 ? 1.795 -14.393 -16.517 1.00 87.56 166 GLY A O 1
ATOM 1227 N N . ALA A 1 167 ? 1.852 -12.304 -15.678 1.00 89.19 167 ALA A N 1
ATOM 1228 C CA . ALA A 1 167 ? 3.052 -12.471 -14.875 1.00 89.19 167 ALA A CA 1
ATOM 1229 C C . ALA A 1 167 ? 2.849 -11.757 -13.540 1.00 89.19 167 ALA A C 1
ATOM 1231 O O . ALA A 1 167 ? 2.214 -10.701 -13.487 1.00 89.19 167 ALA A O 1
ATOM 1232 N N . GLU A 1 168 ? 3.376 -12.356 -12.482 1.00 90.00 168 GLU A N 1
ATOM 1233 C CA . GLU A 1 168 ? 3.414 -11.756 -11.155 1.00 90.00 168 GLU A CA 1
ATOM 1234 C C . GLU A 1 168 ? 4.770 -11.086 -10.944 1.00 90.00 168 GLU A C 1
ATOM 1236 O O . GLU A 1 168 ? 5.815 -11.654 -11.270 1.00 90.00 168 GLU A O 1
ATOM 1241 N N . GLU A 1 169 ? 4.746 -9.882 -10.382 1.00 90.00 169 GLU A N 1
ATOM 1242 C CA . GLU A 1 169 ? 5.933 -9.116 -10.012 1.00 90.00 169 GLU A CA 1
ATOM 1243 C C . GLU A 1 169 ? 5.838 -8.817 -8.516 1.00 90.00 169 GLU A C 1
ATOM 1245 O O . GLU A 1 169 ? 4.945 -8.101 -8.060 1.00 90.00 169 GLU A O 1
ATOM 1250 N N . ALA A 1 170 ? 6.722 -9.436 -7.732 1.00 91.38 170 ALA A N 1
ATOM 1251 C CA . ALA A 1 170 ? 6.798 -9.197 -6.299 1.00 91.38 170 ALA A CA 1
ATOM 1252 C C . ALA A 1 170 ? 7.633 -7.936 -6.040 1.00 91.38 170 ALA A C 1
ATOM 1254 O O . ALA A 1 170 ? 8.844 -7.931 -6.265 1.00 91.38 170 ALA A O 1
ATOM 1255 N N . GLU A 1 171 ? 6.985 -6.882 -5.549 1.00 92.75 171 GLU A N 1
ATOM 1256 C CA . GLU A 1 171 ? 7.595 -5.568 -5.339 1.00 92.75 171 GLU A CA 1
ATOM 1257 C C . GLU A 1 171 ? 7.419 -5.072 -3.899 1.00 92.75 171 GLU A C 1
ATOM 1259 O O . GLU A 1 171 ? 6.504 -5.475 -3.176 1.00 92.75 171 GLU A O 1
ATOM 1264 N N . ILE A 1 172 ? 8.298 -4.158 -3.485 1.00 93.12 172 ILE A N 1
ATOM 1265 C CA . ILE A 1 172 ? 8.136 -3.392 -2.247 1.00 93.12 172 ILE A CA 1
ATOM 1266 C C . ILE A 1 172 ? 7.384 -2.108 -2.588 1.00 93.12 172 ILE A C 1
ATOM 1268 O O . ILE A 1 172 ? 7.805 -1.357 -3.464 1.00 93.12 172 ILE A O 1
ATOM 1272 N N . VAL A 1 173 ? 6.306 -1.829 -1.856 1.00 94.50 173 VAL A N 1
ATOM 1273 C CA . VAL A 1 173 ? 5.490 -0.627 -2.054 1.00 94.50 173 VAL A CA 1
ATOM 1274 C C . VAL A 1 173 ? 5.763 0.389 -0.949 1.00 94.50 173 VAL A C 1
ATOM 1276 O O . VAL A 1 173 ? 5.694 0.067 0.238 1.00 94.50 173 VAL A O 1
ATOM 1279 N N . GLY A 1 174 ? 6.033 1.634 -1.344 1.00 94.31 174 GLY A N 1
ATOM 1280 C CA . GLY A 1 174 ? 5.957 2.793 -0.456 1.00 94.31 174 GLY A CA 1
ATOM 1281 C C . GLY A 1 174 ? 4.536 3.355 -0.444 1.00 94.31 174 GLY A C 1
ATOM 1282 O O . GLY A 1 174 ? 3.976 3.633 -1.501 1.00 94.31 174 GLY A O 1
ATOM 1283 N N . LEU A 1 175 ? 3.956 3.531 0.744 1.00 93.50 175 LEU A N 1
ATOM 1284 C CA . LEU A 1 175 ? 2.651 4.169 0.930 1.00 93.50 175 LEU A CA 1
ATOM 1285 C C . LEU A 1 175 ? 2.858 5.511 1.626 1.00 93.50 175 LEU A C 1
ATOM 1287 O O . LEU A 1 175 ? 3.493 5.564 2.678 1.00 93.50 175 LEU A O 1
ATOM 1291 N N . TYR A 1 176 ? 2.320 6.576 1.044 1.00 93.75 176 TYR A N 1
ATOM 1292 C CA . TYR A 1 176 ? 2.374 7.921 1.607 1.00 93.75 176 TYR A CA 1
ATOM 1293 C C . TYR A 1 176 ? 1.068 8.667 1.327 1.00 93.75 176 TYR A C 1
ATOM 1295 O O . TYR A 1 176 ? 0.288 8.279 0.452 1.00 93.75 176 TYR A O 1
ATOM 1303 N N . LEU A 1 177 ? 0.831 9.730 2.090 1.00 94.31 177 LEU A N 1
ATOM 1304 C CA . LEU A 1 177 ? -0.335 10.593 1.971 1.00 94.31 177 LEU A CA 1
ATOM 1305 C C . LEU A 1 177 ? 0.158 12.029 1.866 1.00 94.31 177 LEU A C 1
ATOM 1307 O O . LEU A 1 177 ? 0.857 12.497 2.751 1.00 94.31 177 LEU A O 1
ATOM 1311 N N . ASN A 1 178 ? -0.274 12.749 0.837 1.00 92.94 178 ASN A N 1
ATOM 1312 C CA . ASN A 1 178 ? -0.023 14.184 0.778 1.00 92.94 178 ASN A CA 1
ATOM 1313 C C . ASN A 1 178 ? -0.968 14.906 1.746 1.00 92.94 178 ASN A C 1
ATOM 1315 O O . ASN A 1 178 ? -2.190 14.871 1.568 1.00 92.94 178 ASN A O 1
ATOM 1319 N N . GLY A 1 179 ? -0.400 15.553 2.761 1.00 91.38 179 GLY A N 1
ATOM 1320 C CA . GLY A 1 179 ? -1.117 16.377 3.721 1.00 91.38 179 GLY A CA 1
ATOM 1321 C C . GLY A 1 179 ? -1.732 17.636 3.091 1.00 91.38 179 GLY A C 1
ATOM 1322 O O . GLY A 1 179 ? -1.430 17.987 1.945 1.00 91.38 179 GLY A O 1
ATOM 1323 N N . PRO A 1 180 ? -2.591 18.363 3.833 1.00 91.00 180 PRO A N 1
ATOM 1324 C CA . PRO A 1 180 ? -3.226 19.595 3.350 1.00 91.00 180 PRO A CA 1
ATOM 1325 C C . PRO A 1 180 ? -2.241 20.710 2.967 1.00 91.00 180 PRO A C 1
ATOM 1327 O O . PRO A 1 180 ? -2.595 21.617 2.218 1.00 91.00 180 PRO A O 1
ATOM 1330 N N . ASP A 1 181 ? -1.012 20.649 3.477 1.00 91.94 181 ASP A N 1
ATOM 1331 C CA . ASP A 1 181 ? 0.092 21.557 3.161 1.00 91.94 181 ASP A CA 1
ATOM 1332 C C . ASP A 1 181 ? 0.908 21.121 1.926 1.00 91.94 181 ASP A C 1
ATOM 1334 O O . ASP A 1 181 ? 1.888 21.775 1.566 1.00 91.94 181 ASP A O 1
ATOM 1338 N N . GLY A 1 182 ? 0.504 20.028 1.269 1.00 90.88 182 GLY A N 1
ATOM 1339 C CA . GLY A 1 182 ? 1.161 19.469 0.091 1.00 90.88 182 GLY A CA 1
ATOM 1340 C C . GLY A 1 182 ? 2.411 18.646 0.398 1.00 90.88 182 GLY A C 1
ATOM 1341 O O . GLY A 1 182 ? 3.147 18.320 -0.535 1.00 90.88 182 GLY A O 1
ATOM 1342 N N . ARG A 1 183 ? 2.677 18.319 1.669 1.00 89.06 183 ARG A N 1
ATOM 1343 C CA . ARG A 1 183 ? 3.818 17.483 2.057 1.00 89.06 183 ARG A CA 1
ATOM 1344 C C . ARG A 1 183 ? 3.418 16.004 2.148 1.00 89.06 183 ARG A C 1
ATOM 1346 O O . ARG A 1 183 ? 2.366 15.730 2.720 1.00 89.06 183 ARG A O 1
ATOM 1353 N N . PRO A 1 184 ? 4.210 15.078 1.579 1.00 87.06 184 PRO A N 1
ATOM 1354 C CA . PRO A 1 184 ? 3.997 13.636 1.714 1.00 87.06 184 PRO A CA 1
ATOM 1355 C C . PRO A 1 184 ? 4.333 13.101 3.113 1.00 87.06 184 PRO A C 1
ATOM 1357 O O . PRO A 1 184 ? 5.108 13.770 3.840 1.00 87.06 184 PRO A O 1
#

Sequence (184 aa):
MRLVQFNLPDGSRHVGCVSADGDQLHILLGTDTVLELATAAVAEGRSIASVVEERNGGEKVDYDQLLREGRVLVPVDHPEPARFLITGTGLTHTGSAAARDKMHVLTHGEDAGESDSLRIFRMGLEGGKPAPGELGVQPEWFFKGVGTCVVPPGAALPLPAFAKAGAEEAEIVGLYLNGPDGRP